Protein AF-A0A8S3TFC2-F1 (afdb_monomer)

Organism: Mytilus edulis (NCBI:txid6550)

Sequence (287 aa):
MSKSEERKPLLADASDEQESYTDKDKKKDKEKKKPDGPPPATLRQLFRYATCVDTICILFGSLFSLAHGAGWPVLSIVMGQMTDTFVAGPNGSLIPPDPNATHNPNVTVESFEDKMTTYALYYLIIGGVVLLSGYLQVLVVASKTTPSGAAMHPSSKELRLLRPEPSFQELNRCATNLKTILSRIPIQIDDRKQFLETIKEIAGSIKHLLDAFTKVIAEIPGSESGSKQILEDRKKEFVRYSKKFSNMLKAFFRDGSQRQNVFLSANFLIYQTNVILRTVKQETERE

pLDDT: mean 74.19, std 21.71, range [22.5, 96.38]

Nearest PDB structures (foldseek):
  3ajm-assembly1_B  TM=6.583E-01  e=1.214E-06  Homo sapiens
  3rqg-assembly2_C  TM=6.904E-01  e=5.448E-06  Homo sapiens
  3rqg-assembly3_C  TM=6.904E-01  e=5.448E-06  Homo sapiens
  3rqg-assembly4_C  TM=6.904E-01  e=5.448E-06  Homo sapiens
  3l8i-assembly3_C-2  TM=6.747E-01  e=1.760E-05  Homo sapiens

Secondary structure (DSSP, 8-state):
--------------------------------PPP-SPPPPPHHHHTTT--HHHHHHHHHHHHHHHHHHHHHHHHHHHHHHHHHHHHTSTT--SSPPPTTS---TT--HHHHHHHHHHHHHHHHHHHHHHHHHHHHHHHHHHHHHS-S-SS-----SS-------HHHHHHHHHHHHHHHHHHTHHHHTTSHHHHHHHHHHHHHHHHHHHHHHHHHHHHS-TT-HHHHHHHHHHHHHHHHHHHHHHHHHHHHHHHS--HHHHHHHHHHHHHHHHHHHHHHHHHHH--

Mean predicted aligned error: 19.91 Å

InterPro domains:
  IPR009652 Programmed cell death protein 10 [PTHR13250] (156-284)
  IPR036640 ABC transporter type 1, transmembrane domain superfamily [G3DSA:1.20.1560.10] (38-151)
  IPR036640 ABC transporter type 1, transmembrane domain superfamily [SSF90123] (46-142)

Radius of gyration: 34.12 Å; Cα contacts (8 Å, |Δi|>4): 137; chains: 1; bounding box: 93×55×80 Å

Foldseek 3Di:
DDDDDDDDDDDDDDDDDDDDDDDDDDDDDDDDDDDPDDPPDDPCSVCVPQDPVNVVLVVLLVVLVVLLVVLVVVLVVLVVVLVVLCCLAPPNPPDPDDPPPPNPVPRPPVVSVVSNVVSVVVCVVSVVSSVVSVVSSCVSCCVPVDPVPDDDDDPDDPPPPVDPDPLLVQLSVLLVQLLVLLVCCVVCVVPPVSNVVSVVSNVVSLVSNLVSLVVLLVPPDPPCPPLSVVLVVLSVVLVVLVVQLVVLVVVCVPPVPSSVVNNVSSVVNNVSSVVSSVSSVVSVVVD

Solvent-accessible surface area (backbone atoms only — not comparable to full-atom values): 17402 Å² total; per-residue (Å²): 137,85,89,83,92,82,89,84,88,87,90,81,86,89,82,90,78,87,81,90,91,83,88,86,87,82,90,76,86,85,85,77,80,78,76,92,65,82,77,83,78,50,76,70,67,71,52,70,79,60,47,76,67,49,53,52,49,52,52,52,30,50,53,29,47,52,53,33,60,48,40,58,62,53,51,49,51,54,50,49,57,52,50,53,51,49,49,72,34,89,83,25,80,86,60,82,83,56,94,82,55,85,75,69,91,75,63,43,71,66,65,49,52,54,50,55,51,50,52,52,50,50,50,53,52,53,49,51,49,30,50,51,29,43,51,51,22,50,50,53,44,46,72,70,68,46,79,91,71,87,74,79,89,72,90,72,82,92,76,65,71,92,58,91,52,67,51,62,49,49,30,50,51,29,46,50,52,35,41,57,55,52,67,43,45,86,80,31,62,84,43,66,68,59,30,55,51,51,51,52,53,44,56,53,29,52,49,52,29,52,54,30,47,52,50,47,59,68,69,53,70,87,88,49,70,64,54,53,50,53,51,53,50,50,51,54,52,44,54,52,43,53,52,51,32,53,50,32,49,53,48,24,76,72,68,71,74,38,58,68,54,38,54,52,34,41,50,51,46,44,50,44,49,52,49,50,54,51,50,54,51,52,57,68,68,75,109

Structure (mmCIF, N/CA/C/O backbone):
data_AF-A0A8S3TFC2-F1
#
_entry.id   AF-A0A8S3TFC2-F1
#
loop_
_atom_site.group_PDB
_atom_site.id
_atom_site.type_symbol
_atom_site.label_atom_id
_atom_site.label_alt_id
_atom_site.label_comp_id
_atom_site.label_asym_id
_atom_site.label_entity_id
_atom_site.label_seq_id
_atom_site.pdbx_PDB_ins_code
_atom_site.Cartn_x
_atom_site.Cartn_y
_atom_site.Cartn_z
_atom_site.occupancy
_atom_site.B_iso_or_equiv
_atom_site.auth_seq_id
_atom_site.auth_comp_id
_atom_site.auth_asym_id
_atom_site.auth_atom_id
_atom_site.pdbx_PDB_model_num
ATOM 1 N N . MET A 1 1 ? 67.922 21.637 4.156 1.00 33.75 1 MET A N 1
ATOM 2 C CA . MET A 1 1 ? 66.593 22.192 3.831 1.00 33.75 1 MET A CA 1
ATOM 3 C C . MET A 1 1 ? 66.384 22.045 2.326 1.00 33.75 1 MET A C 1
ATOM 5 O O . MET A 1 1 ? 67.255 22.465 1.588 1.00 33.75 1 MET A O 1
ATOM 9 N N . SER A 1 2 ? 65.270 21.420 1.929 1.00 36.66 2 SER A N 1
ATOM 10 C CA . SER A 1 2 ? 64.644 21.392 0.589 1.00 36.66 2 SER A CA 1
ATOM 11 C C . SER A 1 2 ? 65.259 20.601 -0.590 1.00 36.66 2 SER A C 1
ATOM 13 O O . SER A 1 2 ? 66.069 21.099 -1.359 1.00 36.66 2 SER A O 1
ATOM 15 N N . LYS A 1 3 ? 64.768 19.359 -0.720 1.00 37.84 3 LYS A N 1
ATOM 16 C CA . LYS A 1 3 ? 64.131 18.669 -1.871 1.00 37.84 3 LYS A CA 1
ATOM 17 C C . LYS A 1 3 ? 64.212 19.285 -3.292 1.00 37.84 3 LYS A C 1
ATOM 19 O O . LYS A 1 3 ? 63.809 20.423 -3.508 1.00 37.84 3 LYS A O 1
ATOM 24 N N . SER A 1 4 ? 64.561 18.444 -4.270 1.00 38.69 4 SER A N 1
ATOM 25 C CA . SER A 1 4 ? 64.157 18.492 -5.695 1.00 38.69 4 SER A CA 1
ATOM 26 C C . SER A 1 4 ? 64.193 17.040 -6.206 1.00 38.69 4 SER A C 1
ATOM 28 O O . SER A 1 4 ? 65.257 16.439 -6.231 1.00 38.69 4 SER A O 1
ATOM 30 N N . GLU A 1 5 ? 63.085 16.301 -6.135 1.00 46.47 5 GLU A N 1
ATOM 31 C CA . GLU A 1 5 ? 62.173 15.984 -7.254 1.00 46.47 5 GLU A CA 1
ATOM 32 C C . GLU A 1 5 ? 62.863 15.314 -8.458 1.00 46.47 5 GLU A C 1
ATOM 34 O O . GLU A 1 5 ? 63.276 15.968 -9.409 1.00 46.47 5 GLU A O 1
ATOM 39 N N . GLU A 1 6 ? 62.938 13.980 -8.418 1.00 37.88 6 GLU A N 1
ATOM 40 C CA . GLU A 1 6 ? 63.277 13.134 -9.563 1.00 37.88 6 GLU A CA 1
ATOM 41 C C . GLU A 1 6 ? 62.053 12.264 -9.904 1.00 37.88 6 GLU A C 1
ATOM 43 O O . GLU A 1 6 ? 61.514 11.561 -9.047 1.00 37.88 6 GLU A O 1
ATOM 48 N N . ARG A 1 7 ? 61.566 12.358 -11.149 1.00 45.25 7 ARG A N 1
ATOM 49 C CA . ARG A 1 7 ? 60.487 11.521 -11.705 1.00 45.25 7 ARG A CA 1
ATOM 50 C C . ARG A 1 7 ? 61.069 10.257 -12.335 1.00 45.25 7 ARG A C 1
ATOM 52 O O . ARG A 1 7 ? 62.006 10.382 -13.119 1.00 45.25 7 ARG A O 1
ATOM 59 N N . LYS A 1 8 ? 60.410 9.103 -12.144 1.00 40.47 8 LYS A N 1
ATOM 60 C CA . LYS A 1 8 ? 60.376 7.943 -13.072 1.00 40.47 8 LYS A CA 1
ATOM 61 C C . LYS A 1 8 ? 59.300 6.912 -12.632 1.00 40.47 8 LYS A C 1
ATOM 63 O O . LYS A 1 8 ? 58.756 7.088 -11.546 1.00 40.47 8 LYS A O 1
ATOM 68 N N . PRO A 1 9 ? 58.865 5.965 -13.491 1.00 34.94 9 PRO A N 1
ATOM 69 C CA . PRO A 1 9 ? 57.497 5.930 -14.023 1.00 34.94 9 PRO A CA 1
ATOM 70 C C . PRO A 1 9 ? 56.662 4.685 -13.640 1.00 34.94 9 PRO A C 1
ATOM 72 O O . PRO A 1 9 ? 57.124 3.785 -12.949 1.00 34.94 9 PRO A O 1
ATOM 75 N N . LEU A 1 10 ? 55.408 4.700 -14.113 1.00 48.66 10 LEU A N 1
ATOM 76 C CA . LEU A 1 10 ? 54.342 3.695 -14.004 1.00 48.66 10 LEU A CA 1
ATOM 77 C C . LEU A 1 10 ? 54.638 2.362 -14.728 1.00 48.66 10 LEU A C 1
ATOM 79 O O . LEU A 1 10 ? 55.134 2.384 -15.850 1.00 48.66 10 LEU A O 1
ATOM 83 N N . LEU A 1 11 ? 54.133 1.274 -14.121 1.00 46.53 11 LEU A N 1
ATOM 84 C CA . LEU A 1 11 ? 53.845 -0.075 -14.658 1.00 46.53 11 LEU A CA 1
ATOM 85 C C . LEU A 1 11 ? 55.019 -1.057 -14.871 1.00 46.53 11 LEU A C 1
ATOM 87 O O . LEU A 1 11 ? 55.742 -0.989 -15.858 1.00 46.53 11 LEU A O 1
ATOM 91 N N . ALA A 1 12 ? 55.087 -2.050 -13.978 1.00 32.44 12 ALA A N 1
ATOM 92 C CA . ALA A 1 12 ? 55.504 -3.440 -14.215 1.00 32.44 12 ALA A CA 1
ATOM 93 C C . ALA A 1 12 ? 54.805 -4.271 -13.114 1.00 32.44 12 ALA A C 1
ATOM 95 O O . ALA A 1 12 ? 55.028 -4.016 -11.935 1.00 32.44 12 ALA A O 1
ATOM 96 N N . ASP A 1 13 ? 53.665 -4.886 -13.408 1.00 29.52 13 ASP A N 1
ATOM 97 C CA . ASP A 1 13 ? 53.485 -6.251 -13.929 1.00 29.52 13 ASP A CA 1
ATOM 98 C C . ASP A 1 13 ? 53.525 -7.325 -12.827 1.00 29.52 13 ASP A C 1
ATOM 100 O O . ASP A 1 13 ? 54.231 -7.218 -11.826 1.00 29.52 13 ASP A O 1
ATOM 104 N N . ALA A 1 14 ? 52.626 -8.281 -13.005 1.00 37.62 14 ALA A N 1
ATOM 105 C CA . ALA A 1 14 ? 52.126 -9.269 -12.074 1.00 37.62 14 ALA A CA 1
ATOM 106 C C . ALA A 1 14 ? 53.004 -10.525 -11.978 1.00 37.62 14 ALA A C 1
ATOM 108 O O . ALA A 1 14 ? 53.733 -10.849 -12.907 1.00 37.62 14 ALA A O 1
ATOM 109 N N . SER A 1 15 ? 52.843 -11.255 -10.871 1.00 30.22 15 SER A N 1
ATOM 110 C CA . SER A 1 15 ? 52.961 -12.723 -10.743 1.00 30.22 15 SER A CA 1
ATOM 111 C C . SER A 1 15 ? 52.786 -13.040 -9.251 1.00 30.22 15 SER A C 1
ATOM 113 O O . SER A 1 15 ? 53.551 -12.538 -8.431 1.00 30.22 15 SER A O 1
ATOM 115 N N . ASP A 1 16 ? 51.638 -13.565 -8.833 1.00 27.52 16 ASP A N 1
ATOM 116 C CA . ASP A 1 16 ? 51.321 -15.001 -8.705 1.00 27.52 16 ASP A CA 1
ATOM 117 C C . ASP A 1 16 ? 51.563 -15.489 -7.273 1.00 27.52 16 ASP A C 1
ATOM 119 O O . ASP A 1 16 ? 52.657 -15.342 -6.748 1.00 27.52 16 ASP A O 1
ATOM 123 N N . GLU A 1 17 ? 50.511 -16.040 -6.655 1.00 30.02 17 GLU A N 1
ATOM 124 C CA . GLU A 1 17 ? 50.527 -17.337 -5.954 1.00 30.02 17 GLU A CA 1
ATOM 125 C C . GLU A 1 17 ? 49.128 -17.648 -5.365 1.00 30.02 17 GLU A C 1
ATOM 127 O O . GLU A 1 17 ? 48.644 -17.006 -4.430 1.00 30.02 17 GLU A O 1
ATOM 132 N N . GLN A 1 18 ? 48.468 -18.661 -5.949 1.00 25.17 18 GLN A N 1
ATOM 133 C CA . GLN A 1 18 ? 47.545 -19.586 -5.263 1.00 25.17 18 GLN A CA 1
ATOM 134 C C . GLN A 1 18 ? 48.298 -20.224 -4.066 1.00 25.17 18 GLN A C 1
ATOM 136 O O . GLN A 1 18 ? 49.506 -20.378 -4.137 1.00 25.17 18 GLN A O 1
ATOM 141 N N . GLU A 1 19 ? 47.724 -20.661 -2.939 1.00 26.31 19 GLU A N 1
ATOM 142 C CA . GLU A 1 19 ? 46.683 -21.683 -2.798 1.00 26.31 19 GLU A CA 1
ATOM 143 C C . GLU A 1 19 ? 46.425 -21.987 -1.292 1.00 26.31 19 GLU A C 1
ATOM 145 O O . GLU A 1 19 ? 47.309 -21.833 -0.456 1.00 26.31 19 GLU A O 1
ATOM 150 N N . SER A 1 20 ? 45.255 -22.574 -0.999 1.00 22.50 20 SER A N 1
ATOM 151 C CA . SER A 1 20 ? 45.057 -23.705 -0.063 1.00 22.50 20 SER A CA 1
ATOM 152 C C . SER A 1 20 ? 44.921 -23.532 1.475 1.00 22.50 20 SER A C 1
ATOM 154 O O . SER A 1 20 ? 45.637 -22.827 2.174 1.00 22.50 20 SER A O 1
ATOM 156 N N . TYR A 1 21 ? 43.955 -24.315 1.974 1.00 24.28 21 TYR A N 1
ATOM 157 C CA . TYR A 1 21 ? 43.436 -24.568 3.324 1.00 24.28 21 TYR A CA 1
ATOM 158 C C . TYR A 1 21 ? 44.415 -25.228 4.326 1.00 24.28 21 TYR A C 1
ATOM 160 O O . TYR A 1 21 ? 45.160 -26.129 3.955 1.00 24.28 21 TYR A O 1
ATOM 168 N N . THR A 1 22 ? 44.269 -24.916 5.629 1.00 24.91 22 THR A N 1
ATOM 169 C CA . THR A 1 22 ? 43.917 -25.807 6.787 1.00 24.91 22 THR A CA 1
ATOM 170 C C . THR A 1 22 ? 44.397 -25.178 8.114 1.00 24.91 22 THR A C 1
ATOM 172 O O . THR A 1 22 ? 45.524 -24.725 8.226 1.00 24.91 22 THR A O 1
ATOM 175 N N . ASP A 1 23 ? 43.493 -24.837 9.036 1.00 26.05 23 ASP A N 1
ATOM 176 C CA . ASP A 1 23 ? 43.015 -25.597 10.214 1.00 26.05 23 ASP A CA 1
ATOM 177 C C . ASP A 1 23 ? 43.800 -25.336 11.529 1.00 26.05 23 ASP A C 1
ATOM 179 O O . ASP A 1 23 ? 45.019 -25.437 11.598 1.00 26.05 23 ASP A O 1
ATOM 183 N N . LYS A 1 24 ? 43.000 -25.091 12.577 1.00 24.05 24 LYS A N 1
ATOM 184 C CA . LYS A 1 24 ? 43.219 -25.178 14.035 1.00 24.05 24 LYS A CA 1
ATOM 185 C C . LYS A 1 24 ? 43.851 -24.056 14.878 1.00 24.05 24 LYS A C 1
ATOM 187 O O . LYS A 1 24 ? 45.048 -23.814 14.926 1.00 24.05 24 LYS A O 1
ATOM 192 N N . ASP A 1 25 ? 42.947 -23.571 15.739 1.00 27.91 25 ASP A N 1
ATOM 193 C CA . ASP A 1 25 ? 43.081 -23.394 17.188 1.00 27.91 25 ASP A CA 1
ATOM 194 C C . ASP A 1 25 ? 43.866 -22.197 17.739 1.00 27.91 25 ASP A C 1
ATOM 196 O O . ASP A 1 25 ? 45.055 -22.260 18.041 1.00 27.91 25 ASP A O 1
ATOM 200 N N . LYS A 1 26 ? 43.098 -21.171 18.139 1.00 27.34 26 LYS A N 1
ATOM 201 C CA . LYS A 1 26 ? 43.166 -20.665 19.520 1.00 27.34 26 LYS A CA 1
ATOM 202 C C . LYS A 1 26 ? 41.845 -20.040 19.972 1.00 27.34 26 LYS A C 1
ATOM 204 O O . LYS A 1 26 ? 41.494 -18.908 19.662 1.00 27.34 26 LYS A O 1
ATOM 209 N N . LYS A 1 27 ? 41.133 -20.830 20.769 1.00 30.38 2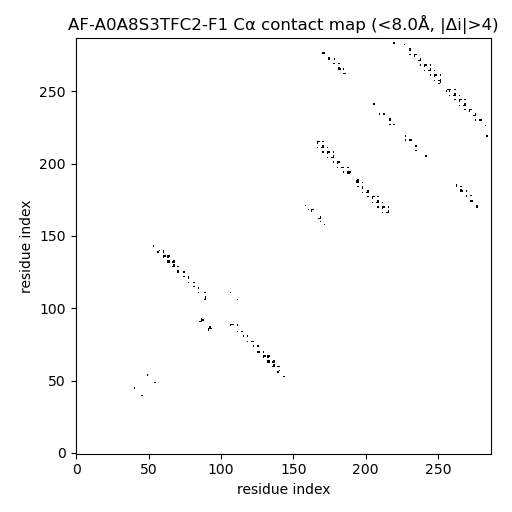7 LYS A N 1
ATOM 210 C CA . LYS A 1 27 ? 40.024 -20.458 21.648 1.00 30.38 27 LYS A CA 1
ATOM 211 C C . LYS A 1 27 ? 40.504 -19.432 22.690 1.00 30.38 27 LYS A C 1
ATOM 213 O O . LYS A 1 27 ? 41.401 -19.745 23.471 1.00 30.38 27 LYS A O 1
ATOM 218 N N . LYS A 1 28 ? 39.884 -18.248 22.744 1.00 27.94 28 LYS A N 1
ATOM 219 C CA . LYS A 1 28 ? 39.770 -17.439 23.971 1.00 27.94 28 LYS A CA 1
ATOM 220 C C . LYS A 1 28 ? 38.497 -16.585 23.947 1.00 27.94 28 LYS A C 1
ATOM 222 O O . LYS A 1 28 ? 38.075 -16.097 22.904 1.00 27.94 28 LYS A O 1
ATOM 227 N N . ASP A 1 29 ? 37.877 -16.549 25.115 1.00 32.09 29 ASP A N 1
ATOM 228 C CA . ASP A 1 29 ? 36.501 -16.198 25.482 1.00 32.09 29 ASP A CA 1
ATOM 229 C C . ASP A 1 29 ? 35.968 -14.867 24.925 1.00 32.09 29 ASP A C 1
ATOM 231 O O . ASP A 1 29 ? 36.664 -13.862 24.893 1.00 32.09 29 ASP A O 1
ATOM 235 N N . LYS A 1 30 ? 34.779 -14.847 24.305 1.00 31.08 30 LYS A N 1
ATOM 236 C CA . LYS A 1 30 ? 33.443 -14.673 24.923 1.00 31.08 30 LYS A CA 1
ATOM 237 C C . LYS A 1 30 ? 33.304 -13.408 25.784 1.00 31.08 30 LYS A C 1
ATOM 239 O O . LYS A 1 30 ? 33.412 -13.463 26.999 1.00 31.08 30 LYS A O 1
ATOM 244 N N . GLU A 1 31 ? 32.761 -12.368 25.158 1.00 33.66 31 GLU A N 1
ATOM 245 C CA . GLU A 1 31 ? 31.641 -11.629 25.747 1.00 33.66 31 GLU A CA 1
ATOM 246 C C . GLU A 1 31 ? 30.607 -11.319 24.651 1.00 33.66 31 GLU A C 1
ATOM 248 O O . GLU A 1 31 ? 30.626 -10.285 23.989 1.00 33.66 31 GLU A O 1
ATOM 253 N N . LYS A 1 32 ? 29.713 -12.282 24.386 1.00 34.81 32 LYS A N 1
ATOM 254 C CA . LYS A 1 32 ? 28.534 -12.052 23.540 1.00 34.81 32 LYS A CA 1
ATOM 255 C C . LYS A 1 32 ? 27.445 -11.436 24.414 1.00 34.81 32 LYS A C 1
ATOM 257 O O . LYS A 1 32 ? 26.793 -12.156 25.170 1.00 34.81 32 LYS A O 1
ATOM 262 N N . LYS A 1 33 ? 27.221 -10.126 24.275 1.00 38.06 33 LYS A N 1
ATOM 263 C CA . LYS A 1 33 ? 25.959 -9.489 24.677 1.00 38.06 33 LYS A CA 1
ATOM 264 C C . LYS A 1 33 ? 24.801 -10.275 24.053 1.00 38.06 33 LYS A C 1
ATOM 266 O O . LYS A 1 33 ? 24.755 -10.438 22.834 1.00 38.06 33 LYS A O 1
ATOM 271 N N . LYS A 1 34 ? 23.896 -10.797 24.886 1.00 37.97 34 LYS A N 1
ATOM 272 C CA . LYS A 1 34 ? 22.637 -11.397 24.429 1.00 37.97 34 LYS A CA 1
ATOM 273 C C . LYS A 1 34 ? 21.784 -10.287 23.797 1.00 37.97 34 LYS A C 1
ATOM 275 O O . LYS A 1 34 ? 21.570 -9.281 24.468 1.00 37.97 34 LYS A O 1
ATOM 280 N N . PRO A 1 35 ? 21.308 -10.421 22.550 1.00 43.53 35 PRO A N 1
ATOM 281 C CA . PRO A 1 35 ? 20.219 -9.582 22.080 1.00 43.53 35 PRO A CA 1
ATOM 282 C C . PRO A 1 35 ? 18.934 -10.050 22.777 1.00 43.53 35 PRO A C 1
ATOM 284 O O . PRO A 1 35 ? 18.543 -11.208 22.638 1.00 43.53 35 PRO A O 1
ATOM 287 N N . ASP A 1 36 ? 18.310 -9.168 23.556 1.00 47.44 36 ASP A N 1
ATOM 288 C CA . ASP A 1 36 ? 16.963 -9.374 24.089 1.00 47.44 36 ASP A CA 1
ATOM 289 C C . ASP A 1 36 ? 15.966 -9.393 22.924 1.00 47.44 36 ASP A C 1
ATOM 291 O O . ASP A 1 36 ? 15.589 -8.363 22.367 1.00 47.44 36 ASP A O 1
ATOM 295 N N . GLY A 1 37 ? 15.571 -10.596 22.524 1.00 56.91 37 GLY A N 1
ATOM 296 C CA . GLY A 1 37 ? 14.534 -10.842 21.534 1.00 56.91 37 GLY A CA 1
ATOM 297 C C . GLY A 1 37 ? 14.159 -12.325 21.511 1.00 56.91 37 GLY A C 1
ATOM 298 O O . GLY A 1 37 ? 14.990 -13.170 21.857 1.00 56.91 37 GLY A O 1
ATOM 299 N N . PRO A 1 38 ? 12.914 -12.677 21.140 1.00 61.12 38 PRO A N 1
ATOM 300 C CA . PRO A 1 38 ? 12.536 -14.073 20.946 1.00 61.12 38 PRO A CA 1
ATOM 301 C C . PRO A 1 38 ? 13.467 -14.743 19.915 1.00 61.12 38 PRO A C 1
ATOM 303 O O . PRO A 1 38 ? 13.934 -14.073 18.989 1.00 61.12 38 PRO A O 1
ATOM 306 N N . PRO A 1 39 ? 13.770 -16.048 20.066 1.00 69.31 39 PRO A N 1
ATOM 307 C CA . PRO A 1 39 ? 14.715 -16.743 19.199 1.00 69.31 39 PRO A CA 1
ATOM 308 C C . PRO A 1 39 ? 14.277 -16.655 17.729 1.00 69.31 39 PRO A C 1
ATOM 310 O O . PRO A 1 39 ? 13.076 -16.723 17.450 1.00 69.31 39 PRO A O 1
ATOM 313 N N . PRO A 1 40 ? 15.223 -16.514 16.780 1.00 64.19 40 PRO A N 1
ATOM 314 C CA . PRO A 1 40 ? 14.896 -16.427 15.364 1.00 64.19 40 PRO A CA 1
ATOM 315 C C . PRO A 1 40 ? 14.115 -17.673 14.940 1.00 64.19 40 PRO A C 1
ATOM 317 O O . PRO A 1 40 ? 14.533 -18.806 15.190 1.00 64.19 40 PRO A O 1
ATOM 320 N N . ALA A 1 41 ? 12.954 -17.455 14.325 1.00 62.53 41 ALA A N 1
ATOM 321 C CA . ALA A 1 41 ? 12.089 -18.536 13.880 1.00 62.53 41 ALA A CA 1
ATOM 322 C C . ALA A 1 41 ? 12.812 -19.409 12.844 1.00 62.53 41 ALA A C 1
ATOM 324 O O . ALA A 1 41 ? 13.490 -18.916 11.941 1.00 62.53 41 ALA A O 1
ATOM 325 N N . THR A 1 42 ? 12.650 -20.726 12.957 1.00 77.06 42 THR A N 1
ATOM 326 C CA . THR A 1 42 ? 13.226 -21.675 11.992 1.00 77.06 42 THR A CA 1
ATOM 327 C C . THR A 1 42 ? 12.431 -21.631 10.679 1.00 77.06 42 THR A C 1
ATOM 329 O O . THR A 1 42 ? 11.211 -21.493 10.720 1.00 77.06 42 THR A O 1
ATOM 332 N N . LEU A 1 43 ? 13.065 -21.815 9.510 1.00 62.22 43 LEU A N 1
ATOM 333 C CA . LEU A 1 43 ? 12.403 -21.752 8.186 1.00 62.22 43 LEU A CA 1
ATOM 334 C C . LEU A 1 43 ? 11.122 -22.606 8.090 1.00 62.22 43 LEU A C 1
ATOM 336 O O . LEU A 1 43 ? 10.136 -22.196 7.487 1.00 62.22 43 LEU A O 1
ATOM 340 N N . ARG A 1 44 ? 11.090 -23.770 8.752 1.00 64.94 44 ARG A N 1
ATOM 341 C CA . ARG A 1 44 ? 9.889 -24.625 8.831 1.00 64.94 44 ARG A CA 1
ATOM 342 C C . ARG A 1 44 ? 8.760 -24.029 9.675 1.00 64.94 44 ARG A C 1
ATOM 344 O O . ARG A 1 44 ? 7.594 -24.250 9.373 1.00 64.94 44 ARG A O 1
ATOM 351 N N . GLN A 1 45 ? 9.089 -23.276 10.722 1.00 62.03 45 GLN A N 1
ATOM 352 C CA . GLN A 1 45 ? 8.102 -22.569 11.541 1.00 62.03 45 GLN A CA 1
ATOM 353 C C . GLN A 1 45 ? 7.507 -21.372 10.786 1.00 62.03 45 GLN A C 1
ATOM 355 O O . GLN A 1 45 ? 6.351 -21.035 11.025 1.00 62.03 45 GLN A O 1
ATOM 360 N N . LEU A 1 46 ? 8.254 -20.791 9.836 1.00 67.06 46 LEU A N 1
ATOM 361 C CA . LEU A 1 46 ? 7.783 -19.709 8.967 1.00 67.06 46 LEU A CA 1
ATOM 362 C C . LEU A 1 46 ? 6.715 -20.185 7.963 1.00 67.06 46 LEU A C 1
ATOM 364 O O . LEU A 1 46 ? 5.740 -19.479 7.729 1.00 67.06 46 LEU A O 1
ATOM 368 N N . PHE A 1 47 ? 6.842 -21.411 7.438 1.00 66.88 47 PHE A N 1
ATOM 369 C CA . PHE A 1 47 ? 5.868 -22.017 6.512 1.00 66.88 47 PHE A CA 1
ATOM 370 C C . PHE A 1 47 ? 4.730 -22.792 7.190 1.00 66.88 47 PHE A C 1
ATOM 372 O O . PHE A 1 47 ? 3.885 -23.363 6.506 1.00 66.88 47 PHE A O 1
ATOM 379 N N . ARG A 1 48 ? 4.656 -22.794 8.526 1.00 64.38 48 ARG A N 1
ATOM 380 C CA . ARG A 1 48 ? 3.665 -23.577 9.288 1.00 64.38 48 ARG A CA 1
ATOM 381 C C . ARG A 1 48 ? 2.205 -23.203 8.986 1.00 64.38 48 ARG A C 1
ATOM 383 O O . ARG A 1 48 ? 1.314 -23.995 9.264 1.00 64.38 48 ARG A O 1
ATOM 390 N N . TYR A 1 49 ? 1.972 -22.016 8.425 1.00 60.84 49 TYR A N 1
ATOM 391 C CA . TYR A 1 49 ? 0.648 -21.507 8.052 1.00 60.84 49 TYR A CA 1
ATOM 392 C C . TYR A 1 49 ? 0.442 -21.376 6.535 1.00 60.84 49 TYR A C 1
ATOM 394 O O . TYR A 1 49 ? -0.572 -20.826 6.112 1.00 60.84 49 TYR A O 1
ATOM 402 N N . ALA A 1 50 ? 1.383 -21.850 5.709 1.00 64.44 50 ALA A N 1
ATOM 403 C CA . ALA A 1 50 ? 1.240 -21.785 4.259 1.00 64.44 50 ALA A CA 1
ATOM 404 C C . ALA A 1 50 ? 0.112 -22.721 3.803 1.00 64.44 50 ALA A C 1
ATOM 406 O O . ALA A 1 50 ? 0.146 -23.926 4.057 1.00 64.44 50 ALA A O 1
ATOM 407 N N . THR A 1 51 ? -0.898 -22.162 3.138 1.00 68.69 51 THR A N 1
ATOM 408 C CA . THR A 1 51 ? -1.977 -22.958 2.545 1.00 68.69 51 THR A CA 1
ATOM 409 C C . THR A 1 51 ? -1.480 -23.675 1.284 1.00 68.69 51 THR A C 1
ATOM 411 O O . THR A 1 51 ? -0.462 -23.299 0.706 1.00 68.69 51 THR A O 1
ATOM 414 N N . CYS A 1 52 ? -2.197 -24.700 0.809 1.00 72.31 52 CYS A N 1
ATOM 415 C CA . CYS A 1 52 ? -1.781 -25.481 -0.367 1.00 72.31 52 CYS A CA 1
ATOM 416 C C . CYS A 1 52 ? -1.550 -24.597 -1.614 1.00 72.31 52 CYS A C 1
ATOM 418 O O . CYS A 1 52 ? -0.588 -24.785 -2.358 1.00 72.31 52 CYS A O 1
ATOM 420 N N . VAL A 1 53 ? -2.372 -23.556 -1.783 1.00 72.31 53 VAL A N 1
ATOM 421 C CA . VAL A 1 53 ? -2.225 -22.559 -2.855 1.00 72.31 53 VAL A CA 1
ATOM 422 C C . VAL A 1 53 ? -0.976 -21.694 -2.657 1.00 72.31 53 VAL A C 1
ATOM 424 O O . VAL A 1 53 ? -0.327 -21.324 -3.632 1.00 72.31 53 VAL A O 1
ATOM 427 N N . ASP A 1 54 ? -0.592 -21.383 -1.418 1.00 74.62 54 ASP A N 1
ATOM 428 C CA . ASP A 1 54 ? 0.632 -20.627 -1.133 1.00 74.62 54 ASP A CA 1
ATOM 429 C C . ASP A 1 54 ? 1.878 -21.445 -1.446 1.00 74.62 54 ASP A C 1
ATOM 431 O O . ASP A 1 54 ? 2.779 -20.937 -2.111 1.00 74.62 54 ASP A O 1
ATOM 435 N N . THR A 1 55 ? 1.901 -22.723 -1.058 1.00 76.31 55 THR A N 1
ATOM 436 C CA . THR A 1 55 ? 2.998 -23.639 -1.394 1.00 76.31 55 THR A CA 1
ATOM 437 C C . THR A 1 55 ? 3.172 -23.765 -2.907 1.00 76.31 55 THR A C 1
ATOM 439 O O . THR A 1 55 ? 4.290 -23.632 -3.400 1.00 76.31 55 THR A O 1
ATOM 442 N N . ILE A 1 56 ? 2.080 -23.936 -3.660 1.00 81.38 56 ILE A N 1
ATOM 443 C CA . ILE A 1 56 ? 2.124 -24.007 -5.128 1.00 81.38 56 ILE A CA 1
ATOM 444 C C . ILE A 1 56 ? 2.637 -22.686 -5.725 1.00 81.38 56 ILE A C 1
ATOM 446 O O . ILE A 1 56 ? 3.545 -22.701 -6.554 1.00 81.38 56 ILE A O 1
ATOM 450 N N . CYS A 1 57 ? 2.130 -21.534 -5.275 1.00 77.12 57 CYS A N 1
ATOM 451 C CA . CYS A 1 57 ? 2.591 -20.230 -5.763 1.00 77.12 57 CYS A CA 1
ATOM 452 C C . CYS A 1 57 ? 4.079 -19.975 -5.480 1.00 77.12 57 CYS A C 1
ATOM 454 O O . CYS A 1 57 ? 4.767 -19.420 -6.333 1.00 77.12 57 CYS A O 1
ATOM 456 N N . ILE A 1 58 ? 4.585 -20.375 -4.310 1.00 82.81 58 ILE A N 1
ATOM 457 C CA . ILE A 1 58 ? 6.002 -20.219 -3.952 1.00 82.81 58 ILE A CA 1
ATOM 458 C C . ILE A 1 58 ? 6.882 -21.113 -4.827 1.00 82.81 58 ILE A C 1
ATOM 460 O O . ILE A 1 58 ? 7.937 -20.665 -5.277 1.00 82.81 58 ILE A O 1
ATOM 464 N N . LEU A 1 59 ? 6.446 -22.343 -5.116 1.00 84.69 59 LEU A N 1
ATOM 465 C CA . LEU A 1 59 ? 7.159 -23.245 -6.024 1.00 84.69 59 LEU A CA 1
ATOM 466 C C . LEU A 1 59 ? 7.235 -22.663 -7.438 1.00 84.69 59 LEU A C 1
ATOM 468 O O . LEU A 1 59 ? 8.323 -22.580 -8.006 1.00 84.69 59 LEU A O 1
ATOM 472 N N . PHE A 1 60 ? 6.110 -22.178 -7.970 1.00 84.62 60 PHE A N 1
ATOM 473 C CA . PHE A 1 60 ? 6.089 -21.525 -9.278 1.00 84.62 60 PHE A CA 1
ATOM 474 C C . PHE A 1 60 ? 6.941 -20.249 -9.301 1.00 84.62 60 PHE A C 1
ATOM 476 O O . PHE A 1 60 ? 7.764 -20.088 -10.196 1.00 84.62 60 PHE A O 1
ATOM 483 N N . GLY A 1 61 ? 6.824 -19.369 -8.301 1.00 83.81 61 GLY A N 1
ATOM 484 C CA . GLY A 1 61 ? 7.640 -18.151 -8.210 1.00 83.81 61 GLY A CA 1
ATOM 485 C C . GLY A 1 61 ? 9.143 -18.435 -8.106 1.00 83.81 61 GLY A C 1
ATOM 486 O O . GLY A 1 61 ? 9.949 -17.733 -8.716 1.00 83.81 61 GLY A O 1
ATOM 487 N N . SER A 1 62 ? 9.524 -19.502 -7.400 1.00 87.38 62 SER A N 1
ATOM 488 C CA . SER A 1 62 ? 10.922 -19.943 -7.300 1.00 87.38 62 SER A CA 1
ATOM 489 C C . SER A 1 62 ? 11.450 -20.469 -8.636 1.00 87.38 62 SER A C 1
ATOM 491 O O . SER A 1 62 ? 12.590 -20.183 -8.997 1.00 87.38 62 SER A O 1
ATOM 493 N N . LEU A 1 63 ? 10.616 -21.171 -9.408 1.00 87.44 63 LEU A N 1
ATOM 494 C CA . LEU A 1 63 ? 10.974 -21.650 -10.743 1.00 87.44 63 LEU A CA 1
ATOM 495 C C . LEU A 1 63 ? 11.246 -20.486 -11.711 1.00 87.44 63 LEU A C 1
ATOM 497 O O . LEU A 1 63 ? 12.274 -20.476 -12.388 1.00 87.44 63 LEU A O 1
ATOM 501 N N . PHE A 1 64 ? 10.381 -19.466 -11.721 1.00 86.81 64 PHE A N 1
ATOM 502 C CA . PHE A 1 64 ? 10.595 -18.256 -12.528 1.00 86.81 64 PHE A CA 1
ATOM 503 C C . PHE A 1 64 ? 11.822 -17.449 -12.067 1.00 86.81 64 PHE A C 1
ATOM 505 O O . PHE A 1 64 ? 12.504 -16.853 -12.901 1.00 86.81 64 PHE A O 1
ATOM 512 N N . SER A 1 65 ? 12.165 -17.491 -10.772 1.00 88.25 65 SER A N 1
ATOM 513 C CA . SER A 1 65 ? 13.398 -16.885 -10.248 1.00 88.25 65 SER A CA 1
ATOM 514 C C . SER A 1 65 ? 14.663 -17.547 -10.760 1.00 88.25 65 SER A C 1
ATOM 516 O O . SER A 1 65 ? 15.640 -16.851 -11.038 1.00 88.25 65 SER A O 1
ATOM 518 N N . LEU A 1 66 ? 14.658 -18.874 -10.880 1.00 89.94 66 LEU A N 1
ATOM 519 C CA . LEU A 1 66 ? 15.785 -19.606 -11.449 1.00 89.94 66 LEU A CA 1
ATOM 520 C C . LEU A 1 66 ? 15.947 -19.270 -12.933 1.00 89.94 66 LEU A C 1
ATOM 522 O O . LEU A 1 66 ? 17.060 -18.988 -13.367 1.00 89.94 66 LEU A O 1
ATOM 526 N N . ALA A 1 67 ? 14.845 -19.215 -13.687 1.00 87.12 67 ALA A N 1
ATOM 527 C CA . ALA A 1 67 ? 14.871 -18.844 -15.101 1.00 87.12 67 ALA A CA 1
ATOM 528 C C . ALA A 1 67 ? 15.355 -17.399 -15.323 1.00 87.12 67 ALA A C 1
ATOM 530 O O . ALA A 1 67 ? 16.197 -17.155 -16.185 1.00 87.12 67 ALA A O 1
ATOM 531 N N . HIS A 1 68 ? 14.880 -16.445 -14.515 1.00 92.31 68 HIS A N 1
ATOM 532 C CA . HIS A 1 68 ? 15.323 -15.051 -14.587 1.00 92.31 68 HIS A CA 1
ATOM 533 C C . HIS A 1 68 ? 16.811 -14.908 -14.226 1.00 92.31 68 HIS A C 1
ATOM 535 O O . HIS A 1 68 ? 17.558 -14.238 -14.938 1.00 92.31 68 HIS A O 1
ATOM 541 N N . GLY A 1 69 ? 17.265 -15.590 -13.168 1.00 91.00 69 GLY A N 1
ATOM 542 C CA . GLY A 1 69 ? 18.676 -15.608 -12.774 1.00 91.00 69 GLY A CA 1
ATOM 543 C C . GLY A 1 69 ? 19.589 -16.235 -13.832 1.00 91.00 69 GLY A C 1
ATOM 544 O O . GLY A 1 69 ? 20.655 -15.693 -14.117 1.00 91.00 69 GLY A O 1
ATOM 545 N N . ALA A 1 70 ? 19.153 -17.331 -14.463 1.00 92.56 70 ALA A N 1
ATOM 546 C CA . ALA A 1 70 ? 19.884 -18.006 -15.537 1.00 92.56 70 ALA A CA 1
ATOM 547 C C . ALA A 1 70 ? 19.971 -17.180 -16.834 1.00 92.56 70 ALA A C 1
ATOM 549 O O . ALA A 1 70 ? 20.866 -17.419 -17.645 1.00 92.56 70 ALA A O 1
ATOM 550 N N . GLY A 1 71 ? 19.101 -16.180 -17.010 1.00 91.44 71 GLY A N 1
ATOM 551 C CA . GLY A 1 71 ? 19.159 -15.253 -18.139 1.00 91.44 71 GLY A CA 1
ATOM 552 C C . GLY A 1 71 ? 20.518 -14.566 -18.281 1.00 91.44 71 GLY A C 1
ATOM 553 O O . GLY A 1 71 ? 21.022 -14.446 -19.391 1.00 91.44 71 GLY A O 1
ATOM 554 N N . TRP A 1 72 ? 21.162 -14.190 -17.171 1.00 90.12 72 TRP A N 1
ATOM 555 C CA . TRP A 1 72 ? 22.463 -13.511 -17.192 1.00 90.12 72 TRP A CA 1
ATOM 556 C C . TRP A 1 72 ? 23.607 -14.390 -17.735 1.00 90.12 72 TRP A C 1
ATOM 558 O O . TRP A 1 72 ? 24.284 -13.952 -18.668 1.00 90.12 72 TRP A O 1
ATOM 568 N N . PRO A 1 73 ? 23.819 -15.632 -17.245 1.00 94.81 73 PRO A N 1
ATOM 569 C CA . PRO A 1 73 ? 24.754 -16.571 -17.867 1.00 94.81 73 PRO A CA 1
ATOM 570 C C . PRO A 1 73 ? 24.469 -16.846 -19.346 1.00 94.81 73 PRO A C 1
ATOM 572 O O . PRO A 1 73 ? 25.398 -16.884 -20.148 1.00 94.81 73 PRO A O 1
ATOM 575 N N . VAL A 1 74 ? 23.199 -17.010 -19.726 1.00 94.19 74 VAL A N 1
ATOM 576 C CA . VAL A 1 74 ? 22.828 -17.292 -21.122 1.00 94.19 74 VAL A CA 1
ATOM 577 C C . VAL A 1 74 ? 23.151 -16.099 -22.027 1.00 94.19 74 VAL A C 1
ATOM 579 O O . VAL A 1 74 ? 23.732 -16.290 -23.093 1.00 94.19 74 VAL A O 1
ATOM 582 N N . LEU A 1 75 ? 22.862 -14.870 -21.587 1.00 92.00 75 LEU A N 1
ATOM 583 C CA . LEU A 1 75 ? 23.265 -13.649 -22.293 1.00 92.00 75 LEU A CA 1
ATOM 584 C C . LEU A 1 75 ? 24.792 -13.556 -22.436 1.00 92.00 75 LEU A C 1
ATOM 586 O O . LEU A 1 75 ? 25.277 -13.185 -23.500 1.00 92.00 75 LEU A O 1
ATOM 590 N N . SER A 1 76 ? 25.547 -13.950 -21.404 1.00 93.31 76 SER A N 1
ATOM 591 C CA . SER A 1 76 ? 27.016 -13.997 -21.447 1.00 93.31 76 SER A CA 1
ATOM 592 C C . SER A 1 76 ? 27.543 -14.979 -22.505 1.00 93.31 76 SER A C 1
ATOM 594 O O . SER A 1 76 ? 28.465 -14.650 -23.248 1.00 93.31 76 SER A O 1
ATOM 596 N N . ILE A 1 77 ? 26.922 -16.156 -22.648 1.00 94.56 77 ILE A N 1
ATOM 597 C CA . ILE A 1 77 ? 27.302 -17.141 -23.677 1.00 94.56 77 ILE A CA 1
ATOM 598 C C . ILE A 1 77 ? 27.063 -16.587 -25.088 1.00 94.56 77 ILE A C 1
ATOM 600 O O . ILE A 1 77 ? 27.942 -16.688 -25.943 1.00 94.56 77 ILE A O 1
ATOM 604 N N . VAL A 1 78 ? 25.901 -15.971 -25.331 1.00 93.81 78 VAL A N 1
ATOM 605 C CA . VAL A 1 78 ? 25.582 -15.360 -26.635 1.00 93.81 78 VAL A CA 1
ATOM 606 C C . VAL A 1 78 ? 26.542 -14.206 -26.941 1.00 93.81 78 VAL A C 1
ATOM 608 O O . VAL A 1 78 ? 26.981 -14.052 -28.080 1.00 93.81 78 VAL A O 1
ATOM 611 N N . MET A 1 79 ? 26.926 -13.430 -25.923 1.00 92.19 79 MET A N 1
ATOM 612 C CA . MET A 1 79 ? 27.926 -12.367 -26.045 1.00 92.19 79 MET A CA 1
ATOM 613 C C . MET A 1 79 ? 29.299 -12.904 -26.445 1.00 92.19 79 MET A C 1
ATOM 615 O O . MET A 1 79 ? 29.922 -12.353 -27.355 1.00 92.19 79 MET A O 1
ATOM 619 N N . GLY A 1 80 ? 29.739 -14.004 -25.829 1.00 92.81 80 GLY A N 1
ATOM 620 C CA . GLY A 1 80 ? 30.984 -14.682 -26.191 1.00 92.81 80 GLY A CA 1
ATOM 621 C C . GLY A 1 80 ? 30.983 -15.127 -27.653 1.00 92.81 80 GLY A C 1
ATOM 622 O O . GLY A 1 80 ? 31.851 -14.727 -28.420 1.00 92.81 80 GLY A O 1
ATOM 623 N N . GLN A 1 81 ? 29.937 -15.837 -28.081 1.00 88.94 81 GLN A N 1
ATOM 624 C CA . GLN A 1 81 ? 29.819 -16.330 -29.462 1.00 88.94 81 GLN A CA 1
ATOM 625 C C . GLN A 1 81 ? 29.746 -15.202 -30.506 1.00 88.94 81 GLN A C 1
ATOM 627 O O . GLN A 1 81 ? 30.313 -15.309 -31.601 1.00 88.94 81 GLN A O 1
ATOM 632 N N . MET A 1 82 ? 29.068 -14.101 -30.170 1.00 89.62 82 MET A N 1
ATOM 633 C CA . MET A 1 82 ? 29.040 -12.897 -30.999 1.00 89.62 82 MET A CA 1
ATOM 634 C C . MET A 1 82 ? 30.437 -12.270 -31.115 1.00 89.62 82 MET A C 1
ATOM 636 O O . MET A 1 82 ? 30.845 -11.895 -32.214 1.00 89.62 82 MET A O 1
ATOM 640 N N . THR A 1 83 ? 31.181 -12.203 -30.008 1.00 90.06 83 THR A N 1
ATOM 641 C CA . THR A 1 83 ? 32.558 -11.684 -29.968 1.00 90.06 83 THR A CA 1
ATOM 642 C C . THR A 1 83 ? 33.502 -12.552 -30.798 1.00 90.06 83 THR A C 1
ATOM 644 O O . THR A 1 83 ? 34.242 -12.021 -31.624 1.00 90.06 83 THR A O 1
ATOM 647 N N . ASP A 1 84 ? 33.411 -13.877 -30.681 1.00 85.44 84 ASP A N 1
ATOM 648 C CA . ASP A 1 84 ? 34.218 -14.816 -31.471 1.00 85.44 84 ASP A CA 1
ATOM 649 C C . ASP A 1 84 ? 33.955 -14.656 -32.975 1.00 85.44 84 ASP A C 1
ATOM 651 O O . ASP A 1 84 ? 34.878 -14.639 -33.790 1.00 85.44 84 ASP A O 1
ATOM 655 N N . THR A 1 85 ? 32.687 -14.465 -33.357 1.00 84.31 85 THR A N 1
ATOM 656 C CA . THR A 1 85 ? 32.302 -14.232 -34.759 1.00 84.31 85 THR A CA 1
ATOM 657 C C . THR A 1 85 ? 32.798 -12.877 -35.267 1.00 84.31 85 THR A C 1
ATOM 659 O O . THR A 1 85 ? 33.142 -12.751 -36.440 1.00 84.31 85 THR A O 1
ATOM 662 N N . PHE A 1 86 ? 32.852 -11.865 -34.399 1.00 82.81 86 PHE A N 1
ATOM 663 C CA . PHE A 1 86 ? 33.402 -10.550 -34.721 1.00 82.81 86 PHE A CA 1
ATOM 664 C C . PHE A 1 86 ? 34.914 -10.611 -34.974 1.00 82.81 86 PHE A C 1
ATOM 666 O O . PHE A 1 86 ? 35.391 -10.063 -35.967 1.00 82.81 86 PHE A O 1
ATOM 673 N N . VAL A 1 87 ? 35.653 -11.331 -34.125 1.00 78.81 87 VAL A N 1
ATOM 674 C CA . VAL A 1 87 ? 37.106 -11.537 -34.265 1.00 78.81 87 VAL A CA 1
ATOM 675 C C . VAL A 1 87 ? 37.442 -12.398 -35.488 1.00 78.81 87 VAL A C 1
ATOM 677 O O . VAL A 1 87 ? 38.419 -12.127 -36.176 1.00 78.81 87 VAL A O 1
ATOM 680 N N . ALA A 1 88 ? 36.613 -13.389 -35.817 1.00 76.00 88 ALA A N 1
ATOM 681 C CA . ALA A 1 88 ? 36.769 -14.212 -37.021 1.00 76.00 88 ALA A CA 1
ATOM 682 C C . ALA A 1 88 ? 36.175 -13.579 -38.300 1.00 76.00 88 ALA A C 1
ATOM 684 O O . ALA A 1 88 ? 36.178 -14.209 -39.359 1.00 76.00 88 ALA A O 1
ATOM 685 N N . GLY A 1 89 ? 35.600 -12.375 -38.207 1.00 71.56 89 GLY A N 1
ATOM 686 C CA . GLY A 1 89 ? 34.889 -11.723 -39.303 1.00 71.56 89 GLY A CA 1
ATOM 687 C C . GLY A 1 89 ? 35.811 -11.127 -40.379 1.00 71.56 89 GLY A C 1
ATOM 688 O O . GLY A 1 89 ? 37.022 -11.030 -40.180 1.00 71.56 89 GLY A O 1
ATOM 689 N N . PRO A 1 90 ? 35.246 -10.636 -41.500 1.00 66.00 90 PRO A N 1
ATOM 690 C CA . PRO A 1 90 ? 36.006 -10.129 -42.655 1.00 66.00 90 PRO A CA 1
ATOM 691 C C . PRO A 1 90 ? 37.007 -9.002 -42.335 1.00 66.00 90 PRO A C 1
ATOM 693 O O . PRO A 1 90 ? 37.972 -8.809 -43.067 1.00 66.00 90 PRO A O 1
ATOM 696 N N . ASN A 1 91 ? 36.785 -8.274 -41.232 1.00 62.69 91 ASN A N 1
ATOM 697 C CA . ASN A 1 91 ? 37.623 -7.168 -40.755 1.00 62.69 91 ASN A CA 1
ATOM 698 C C . ASN A 1 91 ? 38.363 -7.489 -39.434 1.00 62.69 91 ASN A C 1
ATOM 700 O O . ASN A 1 91 ? 38.980 -6.603 -38.848 1.00 62.69 91 ASN A O 1
ATOM 704 N N . GLY A 1 92 ? 38.280 -8.728 -38.934 1.00 57.25 92 GLY A N 1
ATOM 705 C CA . GLY A 1 92 ? 38.711 -9.137 -37.588 1.00 57.25 92 GLY A CA 1
ATOM 706 C C . GLY A 1 92 ? 40.208 -9.433 -37.417 1.00 57.25 92 GLY A C 1
ATOM 707 O O . GLY A 1 92 ? 40.630 -9.890 -36.357 1.00 57.25 92 GLY A O 1
ATOM 708 N N . SER A 1 93 ? 41.040 -9.145 -38.424 1.00 55.94 93 SER A N 1
ATOM 709 C CA . SER A 1 93 ? 42.489 -9.398 -38.404 1.00 55.94 93 SER A CA 1
ATOM 710 C C . SER A 1 93 ? 43.259 -8.403 -37.514 1.00 55.94 93 SER A C 1
ATOM 712 O O . SER A 1 93 ? 44.098 -7.643 -37.996 1.00 55.94 93 SER A O 1
ATOM 714 N N . LEU A 1 94 ? 42.994 -8.403 -36.207 1.00 52.00 94 LEU A N 1
ATOM 715 C CA . LEU A 1 94 ? 43.852 -7.760 -35.199 1.00 52.00 94 LEU A CA 1
ATOM 716 C C . LEU A 1 94 ? 44.826 -8.754 -34.537 1.00 52.00 94 LEU A C 1
ATOM 718 O O . LEU A 1 94 ? 45.689 -8.337 -33.769 1.00 52.00 94 LEU A O 1
ATOM 722 N N . ILE A 1 95 ? 44.713 -10.051 -34.847 1.00 54.53 95 ILE A N 1
ATOM 723 C CA . ILE A 1 95 ? 45.559 -11.131 -34.321 1.00 54.53 95 ILE A CA 1
ATOM 724 C C . ILE A 1 95 ? 46.281 -11.792 -35.511 1.00 54.53 95 ILE A C 1
ATOM 726 O O . ILE A 1 95 ? 45.617 -12.093 -36.507 1.00 54.53 95 ILE A O 1
ATOM 730 N N . PRO A 1 96 ? 47.615 -11.998 -35.460 1.00 54.66 96 PRO A N 1
ATOM 731 C CA . PRO A 1 96 ? 48.339 -12.744 -36.487 1.00 54.66 96 PRO A CA 1
ATOM 732 C C . PRO A 1 96 ? 47.689 -14.116 -36.714 1.00 54.66 96 PRO A C 1
ATOM 734 O O . PRO A 1 96 ? 47.266 -14.738 -35.739 1.00 54.66 96 PRO A O 1
ATOM 737 N N . PRO A 1 97 ? 47.598 -14.605 -37.962 1.00 55.12 97 PRO A N 1
ATOM 738 C CA . PRO A 1 97 ? 46.955 -15.879 -38.241 1.00 5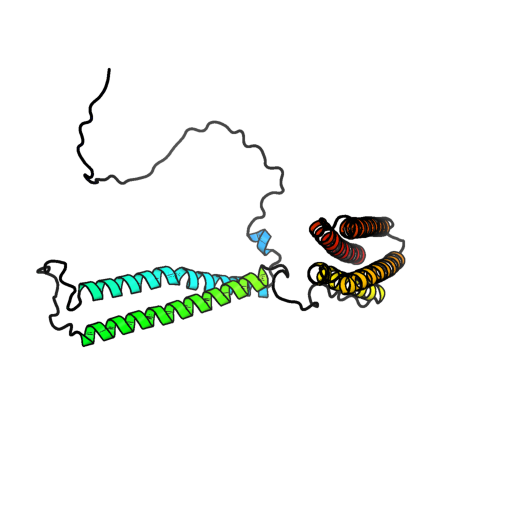5.12 97 PRO A CA 1
ATOM 739 C C . PRO A 1 97 ? 47.697 -16.997 -37.510 1.00 55.12 97 PRO A C 1
ATOM 741 O O . PRO A 1 97 ? 48.873 -17.253 -37.771 1.00 55.12 97 PRO A O 1
ATOM 744 N N . ASP A 1 98 ? 46.998 -17.655 -36.589 1.00 56.44 98 ASP A N 1
ATOM 745 C CA . ASP A 1 98 ? 47.479 -18.878 -35.965 1.00 56.44 98 ASP A CA 1
ATOM 746 C C . ASP A 1 98 ? 47.646 -19.941 -37.067 1.00 56.44 98 ASP A C 1
ATOM 748 O O . ASP A 1 98 ? 46.677 -20.239 -37.771 1.00 56.44 98 ASP A O 1
ATOM 752 N N . PRO A 1 99 ? 48.828 -20.557 -37.240 1.00 55.81 99 PRO A N 1
ATOM 753 C CA . PRO A 1 99 ? 49.055 -21.567 -38.279 1.00 55.81 99 PRO A CA 1
ATOM 754 C C . PRO A 1 99 ? 48.237 -22.855 -38.066 1.00 55.81 99 PRO A C 1
ATOM 756 O O . PRO A 1 99 ? 48.139 -23.672 -38.978 1.00 55.81 99 PRO A O 1
ATOM 759 N N . ASN A 1 100 ? 47.631 -23.021 -36.884 1.00 58.00 100 ASN A N 1
ATOM 760 C CA . ASN A 1 100 ? 46.711 -24.110 -36.543 1.00 58.00 100 ASN A CA 1
ATOM 761 C C . ASN A 1 100 ? 45.231 -23.686 -36.538 1.00 58.00 100 ASN A C 1
ATOM 763 O O . ASN A 1 100 ? 44.356 -24.534 -36.344 1.00 58.00 100 ASN A O 1
ATOM 767 N N . ALA A 1 101 ? 44.922 -22.402 -36.747 1.00 57.03 101 ALA A N 1
ATOM 768 C CA . ALA A 1 101 ? 43.545 -21.966 -36.910 1.00 57.03 101 ALA A CA 1
ATOM 769 C C . ALA A 1 101 ? 43.074 -22.389 -38.303 1.00 57.03 101 ALA A C 1
ATOM 771 O O . ALA A 1 101 ? 43.671 -22.035 -39.320 1.00 57.03 101 ALA A O 1
ATOM 772 N N . THR A 1 102 ? 41.986 -23.156 -38.362 1.00 49.06 102 THR A N 1
ATOM 773 C CA . THR A 1 102 ? 41.327 -23.470 -39.632 1.00 49.06 102 THR A CA 1
ATOM 774 C C . THR A 1 102 ? 40.669 -22.183 -40.125 1.00 49.06 102 THR A C 1
ATOM 776 O O . THR A 1 102 ? 39.518 -21.890 -39.810 1.00 49.06 102 THR A O 1
ATOM 779 N N . HIS A 1 103 ? 41.441 -21.345 -40.815 1.00 54.34 103 HIS A N 1
ATOM 780 C CA . HIS A 1 103 ? 40.928 -20.144 -41.444 1.00 54.34 103 HIS A CA 1
ATOM 781 C C . HIS A 1 103 ? 40.048 -20.598 -42.601 1.00 54.34 103 HIS A C 1
ATOM 783 O O . HIS A 1 103 ? 40.553 -20.958 -43.659 1.00 54.34 103 HIS A O 1
ATOM 789 N N . ASN A 1 104 ? 38.736 -20.624 -42.385 1.00 52.00 104 ASN A N 1
ATOM 790 C CA . ASN A 1 104 ? 37.763 -20.826 -43.446 1.00 52.00 104 ASN A CA 1
ATOM 791 C C . ASN A 1 104 ? 37.740 -19.522 -44.253 1.00 52.00 104 ASN A C 1
ATOM 793 O O . ASN A 1 104 ? 37.109 -18.561 -43.811 1.00 52.00 104 ASN A O 1
ATOM 797 N N . PRO A 1 105 ? 38.391 -19.437 -45.426 1.00 55.28 105 PRO A N 1
ATOM 798 C CA . PRO A 1 105 ? 38.569 -18.170 -46.137 1.00 55.28 105 PRO A CA 1
ATOM 799 C C . PRO A 1 105 ? 37.275 -17.665 -46.796 1.00 55.28 105 PRO A C 1
ATOM 801 O O . PRO A 1 105 ? 37.300 -16.717 -47.570 1.00 55.28 105 PRO A O 1
ATOM 804 N N . ASN A 1 106 ? 36.144 -18.312 -46.506 1.00 53.56 106 ASN A N 1
ATOM 805 C CA . ASN A 1 106 ? 34.869 -18.127 -47.180 1.00 53.56 106 ASN A CA 1
ATOM 806 C C . ASN A 1 106 ? 33.805 -17.467 -46.291 1.00 53.56 106 ASN A C 1
ATOM 808 O O . ASN A 1 106 ? 32.616 -17.585 -46.586 1.00 53.56 106 ASN A O 1
ATOM 812 N N . VAL A 1 107 ? 34.200 -16.793 -45.201 1.00 61.31 107 VAL A N 1
ATOM 813 C CA . VAL A 1 107 ? 33.277 -15.950 -44.424 1.00 61.31 107 VAL A CA 1
ATOM 814 C C . VAL A 1 107 ? 32.993 -14.692 -45.245 1.00 61.31 107 VAL A C 1
ATOM 816 O O . VAL A 1 107 ? 33.657 -13.666 -45.117 1.00 61.31 107 VAL A O 1
ATOM 819 N N . THR A 1 108 ? 32.033 -14.800 -46.161 1.00 68.69 108 THR A N 1
ATOM 820 C CA . THR A 1 108 ? 31.513 -13.666 -46.925 1.00 68.69 108 THR A CA 1
ATOM 821 C C . THR A 1 108 ? 30.825 -12.687 -45.974 1.00 68.69 108 THR A C 1
ATOM 823 O O . THR A 1 108 ? 30.307 -13.087 -44.928 1.00 68.69 108 THR A O 1
ATOM 826 N N . VAL A 1 109 ? 30.793 -11.404 -46.341 1.00 73.88 109 VAL A N 1
ATOM 827 C CA . VAL A 1 109 ? 30.090 -10.357 -45.574 1.00 73.88 109 VAL A CA 1
ATOM 828 C C . VAL A 1 109 ? 28.632 -10.751 -45.304 1.00 73.88 109 VAL A C 1
ATOM 830 O O . VAL A 1 109 ? 28.141 -10.551 -44.200 1.00 73.88 109 VAL A O 1
ATOM 833 N N . GLU A 1 110 ? 27.994 -11.416 -46.267 1.00 77.88 110 GLU A N 1
ATOM 834 C CA . GLU A 1 110 ? 26.638 -11.965 -46.161 1.00 77.88 110 GLU A CA 1
ATOM 835 C C . GLU A 1 110 ? 26.513 -13.006 -45.031 1.00 77.88 110 GLU A C 1
ATOM 837 O O . GLU A 1 110 ? 25.681 -12.871 -44.139 1.00 77.88 110 GLU A O 1
ATOM 842 N N . SER A 1 111 ? 27.425 -13.987 -44.973 1.00 79.69 111 SER A N 1
ATOM 843 C CA . SER A 1 111 ? 27.428 -15.004 -43.907 1.00 79.69 111 SER A CA 1
ATOM 844 C C . SER A 1 111 ? 27.709 -14.435 -42.509 1.00 79.69 111 SER A C 1
ATOM 846 O O . SER A 1 111 ? 27.334 -15.029 -41.496 1.00 79.69 111 SER A O 1
ATOM 848 N N . PHE A 1 112 ? 28.399 -13.296 -42.441 1.00 83.44 112 PHE A N 1
ATOM 849 C CA . PHE A 1 112 ? 28.669 -12.577 -41.201 1.00 83.44 112 PHE A CA 1
ATOM 850 C C . PHE A 1 112 ? 27.436 -11.792 -40.733 1.00 83.44 112 PHE A C 1
ATOM 852 O O . PHE A 1 112 ? 27.074 -11.858 -39.555 1.00 83.44 112 PHE A O 1
ATOM 859 N N . GLU A 1 113 ? 26.771 -11.094 -41.653 1.00 84.31 113 GLU A N 1
ATOM 860 C CA . GLU A 1 113 ? 25.544 -10.337 -41.395 1.00 84.31 113 GLU A CA 1
ATOM 861 C C . GLU A 1 113 ? 24.404 -11.247 -40.903 1.00 84.31 113 GLU A C 1
ATOM 863 O O . GLU A 1 113 ? 23.746 -10.931 -39.904 1.00 84.31 113 GLU A O 1
ATOM 868 N N . ASP A 1 114 ? 24.254 -12.434 -41.499 1.00 88.75 114 ASP A N 1
ATOM 869 C CA . ASP A 1 114 ? 23.280 -13.448 -41.072 1.00 88.75 114 ASP A CA 1
ATOM 870 C C . ASP A 1 114 ? 23.520 -13.927 -39.632 1.00 88.75 114 ASP A C 1
ATOM 872 O O . ASP A 1 114 ? 22.584 -14.070 -38.832 1.00 88.75 114 ASP A O 1
ATOM 876 N N . LYS A 1 115 ? 24.787 -14.142 -39.255 1.00 88.50 115 LYS A N 1
ATOM 877 C CA . LYS A 1 115 ? 25.154 -14.552 -37.890 1.00 88.50 115 LYS A CA 1
ATOM 878 C C . LYS A 1 115 ? 24.888 -13.445 -36.878 1.00 88.50 115 LYS A C 1
ATOM 880 O O . LYS A 1 115 ? 24.324 -13.718 -35.820 1.00 88.50 115 LYS A O 1
ATOM 885 N N . MET A 1 116 ? 25.233 -12.201 -37.206 1.00 90.19 116 MET A N 1
ATOM 886 C CA . MET A 1 116 ? 24.971 -11.050 -36.335 1.00 90.19 116 MET A CA 1
ATOM 887 C C . MET A 1 116 ? 23.472 -10.824 -36.128 1.00 90.19 116 MET A C 1
ATOM 889 O O . MET A 1 116 ? 23.032 -10.604 -34.997 1.00 90.19 116 MET A O 1
ATOM 893 N N . THR A 1 117 ? 22.676 -10.980 -37.186 1.00 91.81 117 THR A N 1
ATOM 894 C CA . THR A 1 117 ? 21.209 -10.932 -37.110 1.00 91.81 117 THR A CA 1
ATOM 895 C C . THR A 1 117 ? 20.659 -12.055 -36.231 1.00 91.81 117 THR A C 1
ATOM 897 O O . THR A 1 117 ? 19.785 -11.823 -35.393 1.00 91.81 117 THR A O 1
ATOM 900 N N . THR A 1 118 ? 21.215 -13.263 -36.343 1.00 92.25 118 THR A N 1
ATOM 901 C CA . THR A 1 118 ? 20.828 -14.409 -35.509 1.00 92.25 118 THR A CA 1
ATOM 902 C C . THR A 1 118 ? 21.139 -14.169 -34.026 1.00 92.25 118 THR A C 1
ATOM 904 O O . THR A 1 118 ? 20.284 -14.416 -33.174 1.00 92.25 118 THR A O 1
ATOM 907 N N . TYR A 1 119 ? 22.316 -13.628 -33.691 1.00 93.44 119 TYR A N 1
ATOM 908 C CA . TYR A 1 119 ? 22.642 -13.264 -32.306 1.00 93.44 119 TYR A CA 1
ATOM 909 C C . TYR A 1 119 ? 21.718 -12.169 -31.765 1.00 93.44 119 TYR A C 1
ATOM 911 O O . TYR A 1 119 ? 21.242 -12.279 -30.634 1.00 93.44 119 TYR A O 1
ATOM 919 N N . ALA A 1 120 ? 21.395 -11.154 -32.571 1.00 93.50 120 ALA A N 1
ATOM 920 C CA . ALA A 1 120 ? 20.440 -10.114 -32.193 1.00 93.50 120 ALA A CA 1
ATOM 921 C C . ALA A 1 120 ? 19.038 -10.689 -31.904 1.00 93.50 120 ALA A C 1
ATOM 923 O O . ALA A 1 120 ? 18.399 -10.298 -30.924 1.00 93.50 120 ALA A O 1
ATOM 924 N N . LEU A 1 121 ? 18.582 -11.668 -32.696 1.00 94.44 121 LEU A N 1
ATOM 925 C CA . LEU A 1 121 ? 17.332 -12.389 -32.438 1.00 94.44 121 LEU A CA 1
ATOM 926 C C . LEU A 1 121 ? 17.390 -13.209 -31.144 1.00 94.44 121 LEU A C 1
ATOM 928 O O . LEU A 1 121 ? 16.431 -13.173 -30.369 1.00 94.44 121 LEU A O 1
ATOM 932 N N . TYR A 1 122 ? 18.503 -13.893 -30.860 1.00 94.38 122 TYR A N 1
ATOM 933 C CA . TYR A 1 122 ? 18.679 -14.581 -29.579 1.00 94.38 122 TYR A CA 1
ATOM 934 C C . TYR A 1 122 ? 18.590 -13.607 -28.398 1.00 94.38 122 TYR A C 1
ATOM 936 O O . TYR A 1 122 ? 17.847 -13.878 -27.454 1.00 94.38 122 TYR A O 1
ATOM 944 N N . TYR A 1 123 ? 19.249 -12.445 -28.467 1.00 93.38 123 TYR A N 1
ATOM 945 C CA . TYR A 1 123 ? 19.141 -11.400 -27.441 1.00 93.38 123 TYR A CA 1
ATOM 946 C C . TYR A 1 123 ? 17.709 -10.907 -27.236 1.00 93.38 123 TYR A C 1
ATOM 948 O O . TYR A 1 123 ? 17.275 -10.744 -26.093 1.00 93.38 123 TYR A O 1
ATOM 956 N N . LEU A 1 124 ? 16.965 -10.699 -28.323 1.00 95.56 124 LEU A N 1
ATOM 957 C CA . LEU A 1 124 ? 15.579 -10.244 -28.265 1.00 95.56 124 LEU A CA 1
ATOM 958 C C . LEU A 1 124 ? 14.672 -11.282 -27.587 1.00 95.56 124 LEU A C 1
ATOM 960 O O . LEU A 1 124 ? 13.886 -10.933 -26.704 1.00 95.56 124 LEU A O 1
ATOM 964 N N . ILE A 1 125 ? 14.802 -12.557 -27.966 1.00 94.75 125 ILE A N 1
ATOM 965 C CA . ILE A 1 125 ? 13.993 -13.650 -27.410 1.00 94.75 125 ILE A CA 1
ATOM 966 C C . ILE A 1 125 ? 14.343 -13.878 -25.938 1.00 94.75 125 ILE A C 1
ATOM 968 O O . ILE A 1 125 ? 13.446 -13.919 -25.096 1.00 94.75 125 ILE A O 1
ATOM 972 N N . ILE A 1 126 ? 15.634 -13.980 -25.607 1.00 93.12 126 ILE A N 1
ATOM 973 C CA . ILE A 1 126 ? 16.092 -14.180 -24.226 1.00 93.12 126 ILE A CA 1
ATOM 974 C C . ILE A 1 126 ? 15.668 -12.992 -23.360 1.00 93.12 126 ILE A C 1
ATOM 976 O O . ILE A 1 126 ? 15.100 -13.198 -22.290 1.00 93.12 126 ILE A O 1
ATOM 980 N N . GLY A 1 127 ? 15.863 -11.758 -23.832 1.00 92.56 127 GLY A N 1
ATOM 981 C CA . GLY A 1 127 ? 15.423 -10.549 -23.135 1.00 92.56 127 GLY A CA 1
ATOM 982 C C . GLY A 1 127 ? 13.914 -10.537 -22.883 1.00 92.56 127 GLY A C 1
ATOM 983 O O . GLY A 1 127 ? 13.484 -10.266 -21.763 1.00 92.56 127 GLY A O 1
ATOM 984 N N . GLY A 1 128 ? 13.109 -10.912 -23.882 1.00 93.56 128 GLY A N 1
ATOM 985 C CA . GLY A 1 128 ? 11.658 -11.049 -23.743 1.00 93.56 128 GLY A CA 1
ATOM 986 C C . GLY A 1 128 ? 11.245 -12.111 -22.718 1.00 93.56 128 GLY A C 1
ATOM 987 O O . GLY A 1 128 ? 10.385 -11.851 -21.875 1.00 93.56 128 GLY A O 1
ATOM 988 N N . VAL A 1 129 ? 11.890 -13.282 -22.731 1.00 92.19 129 VAL A N 1
ATOM 989 C CA . VAL A 1 129 ? 11.640 -14.368 -21.764 1.00 92.19 129 VAL A CA 1
ATOM 990 C C . VAL A 1 129 ? 12.047 -13.957 -20.348 1.00 92.19 129 VAL A C 1
ATOM 992 O O . VAL A 1 129 ? 11.285 -14.172 -19.407 1.00 92.19 129 VAL A O 1
ATOM 995 N N . VAL A 1 130 ? 13.212 -13.326 -20.182 1.00 92.44 130 VAL A N 1
ATOM 996 C CA . VAL A 1 130 ? 13.712 -12.839 -18.886 1.00 92.44 130 VAL A CA 1
ATOM 997 C C . VAL A 1 130 ? 12.804 -11.741 -18.330 1.00 92.44 130 VAL A C 1
ATOM 999 O O . VAL A 1 130 ? 12.517 -11.750 -17.129 1.00 92.44 130 VAL A O 1
ATOM 1002 N N . LEU A 1 131 ? 12.301 -10.846 -19.186 1.00 92.00 131 LEU A N 1
ATOM 1003 C CA . LEU A 1 131 ? 11.349 -9.794 -18.822 1.00 92.00 131 LEU A CA 1
ATOM 1004 C C . LEU A 1 131 ? 10.006 -10.390 -18.393 1.00 92.00 131 LEU A C 1
ATOM 1006 O O . LEU A 1 131 ? 9.508 -10.051 -17.320 1.00 92.00 131 LEU A O 1
ATOM 1010 N N . LEU A 1 132 ? 9.440 -11.309 -19.179 1.00 91.56 132 LEU A N 1
ATOM 1011 C CA . LEU A 1 132 ? 8.167 -11.953 -18.855 1.00 91.56 132 LEU A CA 1
ATOM 1012 C C . LEU A 1 132 ? 8.273 -12.802 -17.580 1.00 91.56 132 LEU A C 1
ATOM 1014 O O . LEU A 1 132 ? 7.425 -12.690 -16.697 1.00 91.56 132 LEU A O 1
ATOM 1018 N N . SER A 1 133 ? 9.336 -13.601 -17.450 1.00 88.69 133 SER A N 1
ATOM 1019 C CA . SER A 1 133 ? 9.613 -14.414 -16.259 1.00 88.69 133 SER A CA 1
ATOM 1020 C C . SER A 1 133 ? 9.798 -13.542 -15.018 1.00 88.69 133 SER A C 1
ATOM 1022 O O . SER A 1 133 ? 9.211 -13.829 -13.977 1.00 88.69 133 SER A O 1
ATOM 1024 N N . GLY A 1 134 ? 10.555 -12.446 -15.129 1.00 87.69 134 GLY A N 1
ATOM 1025 C CA . GLY A 1 134 ? 10.755 -11.493 -14.037 1.00 87.69 134 GLY A CA 1
ATOM 1026 C C . GLY A 1 134 ? 9.460 -10.782 -13.640 1.00 87.69 134 GLY A C 1
ATOM 1027 O O . GLY A 1 134 ? 9.158 -10.674 -12.452 1.00 87.69 134 GLY A O 1
ATOM 1028 N N . TYR A 1 135 ? 8.646 -10.366 -14.614 1.00 88.62 135 TYR A N 1
ATOM 1029 C CA . TYR A 1 135 ? 7.344 -9.751 -14.354 1.00 88.62 135 TYR A CA 1
ATOM 1030 C C . TYR A 1 135 ? 6.393 -10.720 -13.648 1.00 88.62 135 TYR A C 1
ATOM 1032 O O . TYR A 1 135 ? 5.797 -10.357 -12.637 1.00 88.62 135 TYR A O 1
ATOM 1040 N N . LEU A 1 136 ? 6.291 -11.967 -14.122 1.00 85.06 136 LEU A N 1
ATOM 1041 C CA . LEU A 1 136 ? 5.465 -12.998 -13.489 1.00 85.06 136 LEU A CA 1
ATOM 1042 C C . LEU A 1 136 ? 5.979 -13.368 -12.095 1.00 85.06 136 LEU A C 1
ATOM 1044 O O . LEU A 1 136 ? 5.176 -13.515 -11.177 1.00 85.06 136 LEU A O 1
ATOM 1048 N N . GLN A 1 137 ? 7.294 -13.463 -11.900 1.00 87.00 137 GLN A N 1
ATOM 1049 C CA . GLN A 1 137 ? 7.895 -13.703 -10.590 1.00 87.00 137 GLN A CA 1
ATOM 1050 C C . GLN A 1 137 ? 7.555 -12.580 -9.610 1.00 87.00 137 GLN A C 1
ATOM 1052 O O . GLN A 1 137 ? 7.065 -12.857 -8.515 1.00 87.00 137 GLN A O 1
ATOM 1057 N N . VAL A 1 138 ? 7.789 -11.321 -9.991 1.00 84.94 138 VAL A N 1
ATOM 1058 C CA . VAL A 1 138 ? 7.470 -10.161 -9.150 1.00 84.94 138 VAL A CA 1
ATOM 1059 C C . VAL A 1 138 ? 5.970 -10.085 -8.915 1.00 84.94 138 VAL A C 1
ATOM 1061 O O . VAL A 1 138 ? 5.568 -9.824 -7.792 1.00 84.94 138 VAL A O 1
ATOM 1064 N N . LEU A 1 139 ? 5.134 -10.385 -9.908 1.00 81.56 139 LEU A N 1
ATOM 1065 C CA . LEU A 1 139 ? 3.683 -10.401 -9.756 1.00 81.56 139 LEU A CA 1
ATOM 1066 C C . LEU A 1 139 ? 3.228 -11.478 -8.766 1.00 81.56 139 LEU A C 1
ATOM 1068 O O . LEU A 1 139 ? 2.446 -11.179 -7.869 1.00 81.56 139 LEU A O 1
ATOM 1072 N N . VAL A 1 140 ? 3.720 -12.712 -8.888 1.00 80.31 140 VAL A N 1
ATOM 1073 C CA . VAL A 1 140 ? 3.354 -13.832 -8.004 1.00 80.31 140 VAL A CA 1
ATOM 1074 C C . VAL A 1 140 ? 3.869 -13.599 -6.588 1.00 80.31 140 VAL A C 1
ATOM 1076 O O . VAL A 1 140 ? 3.118 -13.774 -5.627 1.00 80.31 140 VAL A O 1
ATOM 1079 N N . VAL A 1 141 ? 5.126 -13.167 -6.455 1.00 77.50 141 VAL A N 1
ATOM 1080 C CA . VAL A 1 141 ? 5.732 -12.856 -5.159 1.00 77.50 141 VAL A CA 1
ATOM 1081 C C . VAL A 1 141 ? 5.029 -11.657 -4.542 1.00 77.50 141 VAL A C 1
ATOM 1083 O O . VAL A 1 141 ? 4.504 -11.805 -3.451 1.00 77.50 141 VAL A O 1
ATOM 1086 N N . ALA A 1 142 ? 4.907 -10.522 -5.233 1.00 72.88 142 ALA A N 1
ATOM 1087 C CA . ALA A 1 142 ? 4.251 -9.323 -4.709 1.00 72.88 142 ALA A CA 1
ATOM 1088 C C . ALA A 1 142 ? 2.774 -9.559 -4.382 1.00 72.88 142 ALA A C 1
ATOM 1090 O O . ALA A 1 142 ? 2.314 -9.072 -3.355 1.00 72.88 142 ALA A O 1
ATOM 1091 N N . SER A 1 143 ? 2.041 -10.357 -5.166 1.00 68.50 143 SER A N 1
ATOM 1092 C CA . SER A 1 143 ? 0.647 -10.718 -4.848 1.00 68.50 143 SER A CA 1
ATOM 1093 C C . SER A 1 143 ? 0.514 -11.502 -3.538 1.00 68.50 143 SER A C 1
ATOM 1095 O O . SER A 1 143 ? -0.573 -11.544 -2.968 1.00 68.50 143 SER A O 1
ATOM 1097 N N . LYS A 1 144 ? 1.597 -12.129 -3.058 1.00 66.81 144 LYS A N 1
ATOM 1098 C CA . LYS A 1 144 ? 1.628 -12.903 -1.808 1.00 66.81 144 LYS A CA 1
ATOM 1099 C C . LYS A 1 144 ? 2.450 -12.246 -0.687 1.00 66.81 144 LYS A C 1
ATOM 1101 O O . LYS A 1 144 ? 2.170 -12.508 0.477 1.00 66.81 144 LYS A O 1
ATOM 1106 N N . THR A 1 145 ? 3.433 -11.398 -1.004 1.00 59.06 145 THR A N 1
ATOM 1107 C CA . THR A 1 145 ? 4.316 -10.706 -0.045 1.00 59.06 145 THR A CA 1
ATOM 1108 C C . THR A 1 145 ? 3.940 -9.255 0.203 1.00 59.06 145 THR A C 1
ATOM 1110 O O . THR A 1 145 ? 4.420 -8.690 1.183 1.00 59.06 145 THR A O 1
ATOM 1113 N N . THR A 1 146 ? 3.077 -8.635 -0.610 1.00 46.44 146 THR A N 1
ATOM 1114 C CA . THR A 1 146 ? 2.423 -7.401 -0.172 1.00 46.44 146 THR A CA 1
ATOM 1115 C C . THR A 1 146 ? 1.334 -7.760 0.838 1.00 46.44 146 THR A C 1
ATOM 1117 O O . THR A 1 146 ? 0.325 -8.360 0.466 1.00 46.44 146 THR A O 1
ATOM 1120 N N . PRO A 1 147 ? 1.454 -7.364 2.118 1.00 49.03 147 PRO A N 1
ATOM 1121 C CA . PRO A 1 147 ? 0.262 -7.141 2.911 1.00 49.03 147 PRO A CA 1
ATOM 1122 C C . PRO A 1 147 ? -0.454 -5.947 2.277 1.00 49.03 147 PRO A C 1
ATOM 1124 O O . PRO A 1 147 ? -0.109 -4.810 2.572 1.00 49.03 147 PRO A O 1
ATOM 1127 N N . SER A 1 148 ? -1.375 -6.200 1.339 1.00 41.78 148 SER A N 1
ATOM 1128 C CA . SER A 1 148 ? -2.418 -5.262 0.893 1.00 41.78 148 SER A CA 1
ATOM 1129 C C . SER A 1 148 ? -1.984 -3.776 0.873 1.00 41.78 148 SER A C 1
ATOM 1131 O O . SER A 1 148 ? -2.594 -2.950 1.554 1.00 41.78 148 SER A O 1
ATOM 1133 N N . GLY A 1 149 ? -0.897 -3.437 0.165 1.00 40.84 149 GLY A N 1
ATOM 1134 C CA . GLY A 1 149 ? -0.180 -2.174 0.412 1.00 40.84 149 GLY A CA 1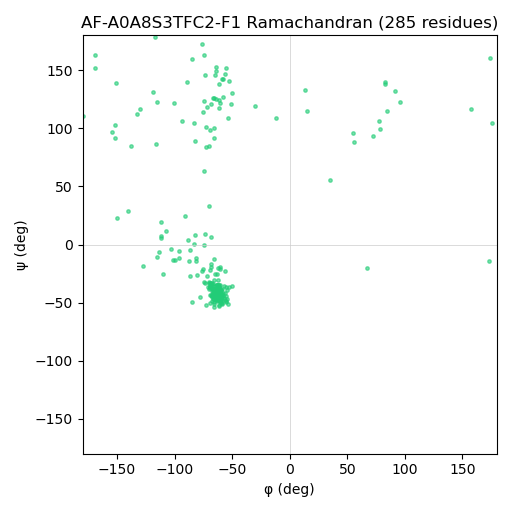
ATOM 1135 C C . GLY A 1 149 ? 0.080 -1.247 -0.777 1.00 40.84 149 GLY A C 1
ATOM 1136 O O . GLY A 1 149 ? 0.353 -0.075 -0.541 1.00 40.84 149 GLY A O 1
ATOM 1137 N N . ALA A 1 150 ? 0.017 -1.701 -2.035 1.00 38.66 150 ALA A N 1
ATOM 1138 C CA . ALA A 1 150 ? 0.526 -0.876 -3.146 1.00 38.66 150 ALA A CA 1
ATOM 1139 C C . ALA A 1 150 ? -0.163 -1.050 -4.512 1.00 38.66 150 ALA A C 1
ATOM 1141 O O . ALA A 1 150 ? 0.413 -0.694 -5.535 1.00 38.66 150 ALA A O 1
ATOM 1142 N N . ALA A 1 151 ? -1.403 -1.537 -4.560 1.00 36.41 151 ALA A N 1
ATOM 1143 C CA . ALA A 1 151 ? -2.215 -1.438 -5.770 1.00 36.41 151 ALA A CA 1
ATOM 1144 C C . ALA A 1 151 ? -3.611 -0.937 -5.402 1.00 36.41 151 ALA A C 1
ATOM 1146 O O . ALA A 1 151 ? -4.346 -1.593 -4.671 1.00 36.41 151 ALA A O 1
ATOM 1147 N N . MET A 1 152 ? -3.889 0.283 -5.862 1.00 35.12 152 MET A N 1
ATOM 1148 C CA . MET A 1 152 ? -5.188 0.873 -6.182 1.00 35.12 152 MET A CA 1
ATOM 1149 C C . MET A 1 152 ? -6.424 0.138 -5.635 1.00 35.12 152 MET A C 1
ATOM 1151 O O . MET A 1 152 ? -6.741 -0.964 -6.067 1.00 35.12 152 MET A O 1
ATOM 1155 N N . HIS A 1 153 ? -7.137 0.815 -4.731 1.00 44.88 153 HIS A N 1
ATOM 1156 C CA . HIS A 1 153 ? -8.506 0.553 -4.271 1.00 44.88 153 HIS A CA 1
ATOM 1157 C C . HIS A 1 153 ? -9.273 -0.483 -5.133 1.00 44.88 153 HIS A C 1
ATOM 1159 O O . HIS A 1 153 ? -9.702 -0.180 -6.245 1.00 44.88 153 HIS A O 1
ATOM 1165 N N . PRO A 1 154 ? -9.515 -1.686 -4.589 1.00 37.00 154 PRO A N 1
ATOM 1166 C CA . PRO A 1 154 ? -10.863 -1.919 -4.108 1.00 37.00 154 PRO A CA 1
ATOM 1167 C C . PRO A 1 154 ? -10.837 -2.475 -2.685 1.00 37.00 154 PRO A C 1
ATOM 1169 O O . PRO A 1 154 ? -10.404 -3.592 -2.408 1.00 37.00 154 PRO A O 1
ATOM 1172 N N . SER A 1 155 ? -11.399 -1.681 -1.775 1.00 47.00 155 SER A N 1
ATOM 1173 C CA . SER A 1 155 ? -12.177 -2.188 -0.646 1.00 47.00 155 SER A CA 1
ATOM 1174 C C . SER A 1 155 ? -12.868 -3.507 -1.022 1.00 47.00 155 SER A C 1
ATOM 1176 O O . SER A 1 155 ? -13.651 -3.491 -1.970 1.00 47.00 155 SER A O 1
ATOM 1178 N N . SER A 1 156 ? -12.575 -4.629 -0.334 1.00 42.34 156 SER A N 1
ATOM 1179 C CA . SER A 1 156 ? -13.594 -5.656 -0.002 1.00 42.34 156 SER A CA 1
ATOM 1180 C C . SER A 1 156 ? -13.134 -6.973 0.650 1.00 42.34 156 SER A C 1
ATOM 1182 O O . SER A 1 156 ? -14.025 -7.678 1.119 1.00 42.34 156 SER A O 1
ATOM 1184 N N . LYS A 1 157 ? -11.855 -7.390 0.707 1.00 42.81 157 LYS A N 1
ATOM 1185 C CA . LYS A 1 157 ? -11.582 -8.820 1.035 1.00 42.81 157 LYS A CA 1
ATOM 1186 C C . LYS A 1 157 ? -10.851 -9.178 2.334 1.00 42.81 157 LYS A C 1
ATOM 1188 O O . LYS A 1 157 ? -10.966 -10.329 2.729 1.00 42.81 157 LYS A O 1
ATOM 1193 N N . GLU A 1 158 ? -10.259 -8.243 3.078 1.00 42.31 158 GLU A N 1
ATOM 1194 C CA . GLU A 1 158 ? -9.640 -8.570 4.387 1.00 42.31 158 GLU A CA 1
ATOM 1195 C C . GLU A 1 158 ? -10.405 -8.066 5.620 1.00 42.31 158 GLU A C 1
ATOM 1197 O O . GLU A 1 158 ? -9.912 -8.114 6.743 1.00 42.31 158 GLU A O 1
ATOM 1202 N N . LEU A 1 159 ? -11.646 -7.614 5.432 1.00 43.19 159 LEU A N 1
ATOM 1203 C CA . LEU A 1 159 ? -12.505 -7.203 6.542 1.00 43.19 159 LEU A CA 1
ATOM 1204 C C . LEU A 1 159 ? -13.965 -7.628 6.349 1.00 43.19 159 LEU A C 1
ATOM 1206 O O . LEU A 1 159 ? -14.881 -6.978 6.841 1.00 43.19 159 LEU A O 1
ATOM 1210 N N . ARG A 1 160 ? -14.215 -8.724 5.627 1.00 38.59 160 ARG A N 1
ATOM 1211 C CA . ARG A 1 160 ? -15.497 -9.422 5.751 1.00 38.59 160 ARG A CA 1
ATOM 1212 C C . ARG A 1 160 ? -15.400 -10.325 6.970 1.00 38.59 160 ARG A C 1
ATOM 1214 O O . ARG A 1 160 ? -14.983 -11.473 6.873 1.00 38.59 160 ARG A O 1
ATOM 1221 N N . LEU A 1 161 ? -15.766 -9.780 8.128 1.00 41.72 161 LEU A N 1
ATOM 1222 C CA . LEU A 1 161 ? -16.314 -10.612 9.191 1.00 41.72 161 LEU A CA 1
ATOM 1223 C C . LEU A 1 161 ? -17.474 -11.386 8.555 1.00 41.72 161 LEU A C 1
ATOM 1225 O O . LEU A 1 161 ? -18.493 -10.790 8.220 1.00 41.72 161 LEU A O 1
ATOM 1229 N N . LEU A 1 162 ? -17.314 -12.693 8.348 1.00 41.81 162 LEU A N 1
ATOM 1230 C CA . LEU A 1 162 ? -18.392 -13.608 7.950 1.00 41.81 162 LEU A CA 1
ATOM 1231 C C . LEU A 1 162 ? -19.390 -13.823 9.112 1.00 41.81 162 LEU A C 1
ATOM 1233 O O . LEU A 1 162 ? -19.935 -14.907 9.282 1.00 41.81 162 LEU A O 1
ATOM 1237 N N . ARG A 1 163 ? -19.612 -12.801 9.949 1.00 49.03 163 ARG A N 1
ATOM 1238 C CA . ARG A 1 163 ? -20.541 -12.857 11.075 1.00 49.03 163 ARG A CA 1
ATOM 1239 C C . ARG A 1 163 ? -21.845 -12.146 10.664 1.00 49.03 163 ARG A C 1
ATOM 1241 O O . ARG A 1 163 ? -21.790 -10.974 10.284 1.00 49.03 163 ARG A O 1
ATOM 1248 N N . PRO A 1 164 ? -23.003 -12.827 10.698 1.00 53.59 164 PRO A N 1
ATOM 1249 C CA . PRO A 1 164 ? -24.294 -12.281 10.263 1.00 53.59 164 PRO A CA 1
ATOM 1250 C C . PRO A 1 164 ? -24.912 -11.261 11.239 1.00 53.59 164 PRO A C 1
ATOM 1252 O O . PRO A 1 164 ? -25.975 -10.724 10.952 1.00 53.59 164 PRO A O 1
ATOM 1255 N N . GLU A 1 165 ? -24.258 -10.973 12.367 1.00 64.69 165 GLU A N 1
ATOM 1256 C CA . GLU A 1 165 ? -24.758 -10.054 13.393 1.00 64.69 165 GLU A CA 1
ATOM 1257 C C . GLU A 1 165 ? -24.827 -8.594 12.883 1.00 64.69 165 GLU A C 1
ATOM 1259 O O . GLU A 1 165 ? -23.811 -8.048 12.424 1.00 64.69 165 GLU A O 1
ATOM 1264 N N . PRO A 1 166 ? -25.990 -7.923 12.984 1.00 71.38 166 PRO A N 1
ATOM 1265 C CA . PRO A 1 166 ? -26.222 -6.607 12.380 1.00 71.38 166 PRO A CA 1
ATOM 1266 C C . PRO A 1 166 ? -25.327 -5.503 12.965 1.00 71.38 166 PRO A C 1
ATOM 1268 O O . PRO A 1 166 ? -24.865 -4.627 12.232 1.00 71.38 166 PRO A O 1
ATOM 1271 N N . SER A 1 167 ? -25.008 -5.559 14.258 1.00 76.75 167 SER A N 1
ATOM 1272 C CA . SER A 1 167 ? -24.221 -4.526 14.947 1.00 76.75 167 SER A CA 1
ATOM 1273 C C . SER A 1 167 ? -22.731 -4.563 14.606 1.00 76.75 167 SER A C 1
ATOM 1275 O O . SER A 1 167 ? -22.089 -3.517 14.483 1.00 76.75 167 SER A O 1
ATOM 1277 N N . PHE A 1 168 ? -22.178 -5.750 14.341 1.00 79.50 168 PHE A N 1
ATOM 1278 C CA . PHE A 1 168 ? -20.801 -5.902 13.857 1.00 79.50 168 PHE A CA 1
ATOM 1279 C C . PHE A 1 168 ? -20.655 -5.429 12.408 1.00 79.50 168 PHE A C 1
ATOM 1281 O O . PHE A 1 168 ? -19.643 -4.819 12.044 1.00 79.50 168 PHE A O 1
ATOM 1288 N N . GLN A 1 169 ? -21.672 -5.672 11.577 1.00 81.88 169 GLN A N 1
ATOM 1289 C CA . GLN A 1 169 ? -21.709 -5.152 10.209 1.00 81.88 169 GLN A CA 1
ATOM 1290 C C . GLN A 1 169 ? -21.816 -3.626 10.194 1.00 81.88 169 GLN A C 1
ATOM 1292 O O . GLN A 1 169 ? -21.113 -2.976 9.414 1.00 81.88 169 GLN A O 1
ATOM 1297 N N . GLU A 1 170 ? -22.625 -3.051 11.088 1.00 86.81 170 GLU A N 1
ATOM 1298 C CA . GLU A 1 170 ? -22.725 -1.602 11.270 1.00 86.81 170 GLU A CA 1
ATOM 1299 C C . GLU A 1 170 ? -21.367 -0.994 11.644 1.00 86.81 170 GLU A C 1
ATOM 1301 O O . GLU A 1 170 ? -20.891 -0.077 10.969 1.00 86.81 170 GLU A O 1
ATOM 1306 N N . LEU A 1 171 ? -20.690 -1.560 12.651 1.00 88.19 171 LEU A N 1
ATOM 1307 C CA . LEU A 1 171 ? -19.358 -1.121 13.073 1.00 88.19 171 LEU A CA 1
ATOM 1308 C C . LEU A 1 171 ? -18.357 -1.145 11.909 1.00 88.19 171 LEU A C 1
ATOM 1310 O O . LEU A 1 171 ? -17.600 -0.192 11.706 1.00 88.19 171 LEU A O 1
ATOM 1314 N N . ASN A 1 172 ? -18.374 -2.214 11.113 1.00 87.56 172 ASN A N 1
ATOM 1315 C CA . ASN A 1 172 ? -17.484 -2.374 9.970 1.00 87.56 172 ASN A CA 1
ATOM 1316 C C . ASN A 1 172 ? -17.771 -1.360 8.848 1.00 87.56 172 ASN A C 1
ATOM 1318 O O . ASN A 1 172 ? -16.844 -0.797 8.249 1.00 87.56 172 ASN A O 1
ATOM 1322 N N . ARG A 1 173 ? -19.053 -1.079 8.584 1.00 88.38 173 ARG A N 1
ATOM 1323 C CA . ARG A 1 173 ? -19.473 -0.062 7.613 1.00 88.38 173 ARG A CA 1
ATOM 1324 C C . ARG A 1 173 ? -19.004 1.324 8.046 1.00 88.38 173 ARG A C 1
ATOM 1326 O O . ARG A 1 173 ? -18.374 2.023 7.250 1.00 88.38 173 ARG A O 1
ATOM 1333 N N . CYS A 1 174 ? -19.230 1.693 9.307 1.00 91.62 174 CYS A N 1
ATOM 1334 C CA . CYS A 1 174 ? -18.767 2.965 9.865 1.00 91.62 174 CYS A CA 1
ATOM 1335 C C . CYS A 1 174 ? -17.238 3.087 9.820 1.00 91.62 174 CYS A C 1
ATOM 1337 O O . CYS A 1 174 ? -16.715 4.128 9.422 1.00 91.62 174 CYS A O 1
ATOM 1339 N N . ALA A 1 175 ? -16.517 2.019 10.168 1.00 91.19 175 ALA A N 1
ATOM 1340 C CA . ALA A 1 175 ? -15.058 1.988 10.139 1.00 91.19 175 ALA A CA 1
ATOM 1341 C C . ALA A 1 175 ? -14.506 2.153 8.718 1.00 91.19 175 ALA A C 1
ATOM 1343 O O . ALA A 1 175 ? -13.542 2.887 8.503 1.00 91.19 175 ALA A O 1
ATOM 1344 N N . THR A 1 176 ? -15.121 1.491 7.738 1.00 89.88 176 THR A N 1
ATOM 1345 C CA . THR A 1 176 ? -14.749 1.631 6.325 1.00 89.88 176 THR A CA 1
ATOM 1346 C C . THR A 1 176 ? -14.999 3.054 5.841 1.00 89.88 176 THR A C 1
ATOM 1348 O O . THR A 1 176 ? -14.089 3.659 5.279 1.00 89.88 176 THR A O 1
ATOM 1351 N N . ASN A 1 177 ? -16.170 3.623 6.145 1.00 90.38 177 ASN A N 1
ATOM 1352 C CA . ASN A 1 177 ? -16.499 4.998 5.776 1.00 90.38 177 ASN A CA 1
ATOM 1353 C C . ASN A 1 177 ? -15.497 6.006 6.362 1.00 90.38 177 ASN A C 1
ATOM 1355 O O . ASN A 1 177 ? -14.951 6.834 5.634 1.00 90.38 177 ASN A O 1
ATOM 1359 N N . LEU A 1 178 ? -15.180 5.888 7.659 1.00 92.88 178 LEU A N 1
ATOM 1360 C CA . LEU A 1 178 ? -14.208 6.763 8.316 1.00 92.88 178 LEU A CA 1
ATOM 1361 C C . LEU A 1 178 ? -12.823 6.670 7.661 1.00 92.88 178 LEU A C 1
ATOM 1363 O O . LEU A 1 178 ? -12.203 7.699 7.397 1.00 92.88 178 LEU A O 1
ATOM 1367 N N . LYS A 1 179 ? -12.344 5.456 7.359 1.00 92.44 179 LYS A N 1
ATOM 1368 C CA . LYS A 1 179 ? -11.052 5.255 6.683 1.00 92.44 179 LYS A CA 1
ATOM 1369 C C . LYS A 1 179 ? -11.034 5.871 5.287 1.00 92.44 179 LYS A C 1
ATOM 1371 O O . LYS A 1 179 ? -10.060 6.537 4.939 1.00 92.44 179 LYS A O 1
ATOM 1376 N N . THR A 1 180 ? -12.106 5.696 4.516 1.00 90.56 180 THR A N 1
ATOM 1377 C CA . THR A 1 180 ? -12.230 6.293 3.182 1.00 90.56 180 THR A CA 1
ATOM 1378 C C . THR A 1 180 ? -12.155 7.814 3.257 1.00 90.56 180 THR A C 1
ATOM 1380 O O . THR A 1 180 ? -11.368 8.405 2.523 1.00 90.56 180 THR A O 1
ATOM 1383 N N . ILE A 1 181 ? -12.886 8.455 4.170 1.00 90.88 181 ILE A N 1
ATOM 1384 C CA . ILE A 1 181 ? -12.879 9.921 4.285 1.00 90.88 181 ILE A CA 1
ATOM 1385 C C . ILE A 1 181 ? -11.514 10.427 4.783 1.00 90.88 181 ILE A C 1
ATOM 1387 O O . ILE A 1 181 ? -10.964 11.361 4.204 1.00 90.88 181 ILE A O 1
ATOM 1391 N N . LEU A 1 182 ? -10.909 9.782 5.790 1.00 89.75 182 LEU A N 1
ATOM 1392 C CA . LEU A 1 182 ? -9.574 10.154 6.289 1.00 89.75 182 LEU A CA 1
ATOM 1393 C C . LEU A 1 182 ? -8.492 10.040 5.203 1.00 89.75 182 LEU A C 1
ATOM 1395 O O . LEU A 1 182 ? -7.585 10.870 5.153 1.00 89.75 182 LEU A O 1
ATOM 1399 N N . SER A 1 183 ? -8.602 9.059 4.303 1.00 90.44 183 SER A N 1
ATOM 1400 C CA . SER A 1 183 ? -7.651 8.879 3.197 1.00 90.44 183 SER A CA 1
ATOM 1401 C C . SER A 1 183 ? -7.713 9.985 2.137 1.00 90.44 183 SER A C 1
ATOM 1403 O O . SER A 1 183 ? -6.763 10.149 1.377 1.00 90.44 183 SER A O 1
ATOM 1405 N N . ARG A 1 184 ? -8.794 10.781 2.105 1.00 89.69 184 ARG A N 1
ATOM 1406 C CA . ARG A 1 184 ? -8.946 11.928 1.192 1.00 89.69 184 ARG A CA 1
ATOM 1407 C C . ARG A 1 184 ? -8.236 13.190 1.689 1.00 89.69 184 ARG A C 1
ATOM 1409 O O . ARG A 1 184 ? -8.077 14.136 0.926 1.00 89.69 184 ARG A O 1
ATOM 1416 N N . ILE A 1 185 ? -7.772 13.222 2.941 1.00 90.19 185 ILE A N 1
ATOM 1417 C CA . ILE A 1 185 ? -7.131 14.413 3.520 1.00 90.19 185 ILE A CA 1
ATOM 1418 C C . ILE A 1 185 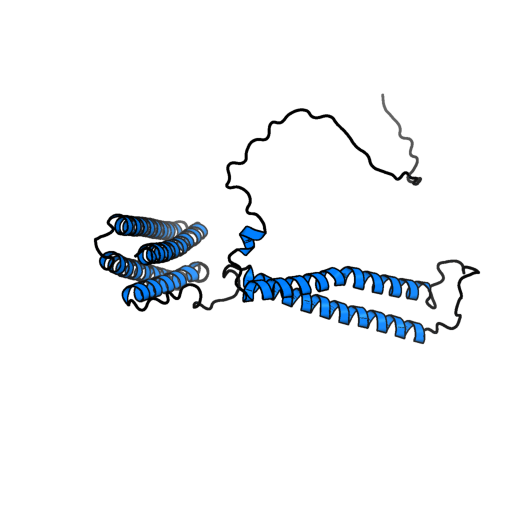? -5.937 14.913 2.684 1.00 90.19 185 ILE A C 1
ATOM 1420 O O . ILE A 1 185 ? -5.911 16.108 2.402 1.00 90.19 185 ILE A O 1
ATOM 1424 N N . PRO A 1 186 ? -4.972 14.075 2.249 1.00 87.94 186 PRO A N 1
ATOM 1425 C CA . PRO A 1 186 ? -3.797 14.564 1.524 1.00 87.94 186 PRO A CA 1
ATOM 1426 C C . PRO A 1 186 ? -4.124 15.244 0.194 1.00 87.94 186 PRO A C 1
ATOM 1428 O O . PRO A 1 186 ? -3.403 16.149 -0.204 1.00 87.94 186 PRO A O 1
ATOM 1431 N N . ILE A 1 187 ? -5.203 14.823 -0.472 1.00 88.44 187 ILE A N 1
ATOM 1432 C CA . ILE A 1 187 ? -5.617 15.378 -1.768 1.00 88.44 187 ILE A CA 1
ATOM 1433 C C . ILE A 1 187 ? -6.515 16.614 -1.632 1.00 88.44 187 ILE A C 1
ATOM 1435 O O . ILE A 1 187 ? -6.538 17.449 -2.526 1.00 88.44 187 ILE A O 1
ATOM 1439 N N . GLN A 1 188 ? -7.264 16.736 -0.532 1.00 88.94 188 GLN A N 1
ATOM 1440 C CA . GLN A 1 188 ? -8.251 17.806 -0.343 1.00 88.94 188 GLN A CA 1
ATOM 1441 C C . GLN A 1 188 ? -7.742 18.961 0.524 1.00 88.94 188 GLN A C 1
ATOM 1443 O O . GLN A 1 188 ? -8.381 20.004 0.544 1.00 88.94 188 GLN A O 1
ATOM 1448 N N . ILE A 1 189 ? -6.615 18.810 1.233 1.00 88.38 189 ILE A N 1
ATOM 1449 C CA . ILE A 1 189 ? -6.127 19.809 2.202 1.00 88.38 189 ILE A CA 1
ATOM 1450 C C . ILE A 1 189 ? -5.768 21.170 1.583 1.00 88.38 189 ILE A C 1
ATOM 1452 O O . ILE A 1 189 ? -5.806 22.177 2.290 1.00 88.38 189 ILE A O 1
ATOM 1456 N N . ASP A 1 190 ? -5.427 21.212 0.292 1.00 87.75 190 ASP A N 1
ATOM 1457 C CA . ASP A 1 190 ? -5.040 22.450 -0.394 1.00 87.75 190 ASP A CA 1
ATOM 1458 C C . ASP A 1 190 ? -6.265 23.296 -0.811 1.00 87.75 190 ASP A C 1
ATOM 1460 O O . ASP A 1 190 ? -6.177 24.524 -0.868 1.00 87.75 190 ASP A O 1
ATOM 1464 N N . ASP A 1 191 ? -7.435 22.677 -1.023 1.00 92.25 191 ASP A N 1
ATOM 1465 C CA . ASP A 1 191 ? -8.696 23.390 -1.270 1.00 92.25 191 ASP A CA 1
ATOM 1466 C C . ASP A 1 191 ? -9.459 23.586 0.043 1.00 92.25 191 ASP A C 1
ATOM 1468 O O . ASP A 1 191 ? -10.088 22.674 0.581 1.00 92.25 191 ASP A O 1
ATOM 1472 N N . ARG A 1 192 ? -9.468 24.824 0.546 1.00 90.00 192 ARG A N 1
ATOM 1473 C CA . ARG A 1 192 ? -10.117 25.170 1.817 1.00 90.00 192 ARG A CA 1
ATOM 1474 C C . ARG A 1 192 ? -11.607 24.812 1.868 1.00 90.00 192 ARG A C 1
ATOM 1476 O O . ARG A 1 192 ? -12.087 24.470 2.949 1.00 90.00 192 ARG A O 1
ATOM 1483 N N . LYS A 1 193 ? -12.355 24.932 0.764 1.00 92.81 193 LYS A N 1
ATOM 1484 C CA . LYS A 1 193 ? -13.799 24.640 0.759 1.00 92.81 193 LYS A CA 1
ATOM 1485 C C . LYS A 1 193 ? -14.028 23.138 0.852 1.00 92.81 193 LYS A C 1
ATOM 1487 O O . LYS A 1 193 ? -14.712 22.704 1.778 1.00 92.81 193 LYS A O 1
ATOM 1492 N N . GLN A 1 194 ? -13.381 22.371 -0.026 1.00 93.19 194 GLN A N 1
ATOM 1493 C CA . GLN A 1 194 ? -13.457 20.907 -0.003 1.00 93.19 194 GLN A CA 1
ATOM 1494 C C . GLN A 1 194 ? -12.952 20.358 1.334 1.00 93.19 194 GLN A C 1
ATOM 1496 O O . GLN A 1 194 ? -13.614 19.535 1.953 1.00 93.19 194 GLN A O 1
ATOM 1501 N N . PHE A 1 195 ? -11.841 20.884 1.854 1.00 93.75 195 PHE A N 1
ATOM 1502 C CA . PHE A 1 195 ? -11.281 20.433 3.123 1.00 93.75 195 PHE A CA 1
ATOM 1503 C C . PHE A 1 195 ? -12.228 20.642 4.312 1.00 93.75 195 PHE A C 1
ATOM 1505 O O . PHE A 1 195 ? -12.330 19.778 5.184 1.00 93.75 195 PHE A O 1
ATOM 1512 N N . LEU A 1 196 ? -12.948 21.770 4.365 1.00 93.38 196 LEU A N 1
ATOM 1513 C CA . LEU A 1 196 ? -13.936 22.020 5.419 1.00 93.38 196 LEU A CA 1
ATOM 1514 C C . LEU A 1 196 ? -15.133 21.065 5.336 1.00 93.38 196 LEU A C 1
ATOM 1516 O O . LEU A 1 196 ? -15.673 20.692 6.380 1.00 93.38 196 LEU A O 1
ATOM 1520 N N . GLU A 1 197 ? -15.541 20.659 4.135 1.00 94.94 197 GLU A N 1
ATOM 1521 C CA . GLU A 1 197 ? -16.563 19.623 3.939 1.00 94.94 197 GLU A CA 1
ATOM 1522 C C . GLU A 1 197 ? -16.057 18.264 4.430 1.00 94.94 197 GLU A C 1
ATOM 1524 O O . GLU A 1 197 ? -16.708 17.636 5.267 1.00 94.94 197 GLU A O 1
ATOM 1529 N N . THR A 1 198 ? -14.835 17.881 4.061 1.00 93.62 198 THR A N 1
ATOM 1530 C CA . THR A 1 198 ? -14.192 16.644 4.529 1.00 93.62 198 THR A CA 1
ATOM 1531 C C . THR A 1 198 ? -14.081 16.597 6.049 1.00 93.62 198 THR A C 1
ATOM 1533 O O . THR A 1 198 ? -14.369 15.570 6.658 1.00 93.62 198 THR A O 1
ATOM 1536 N N . ILE A 1 199 ? -13.722 17.704 6.709 1.00 94.50 199 ILE A N 1
ATOM 1537 C CA . ILE A 1 199 ? -13.663 17.764 8.180 1.00 94.50 199 ILE A CA 1
ATOM 1538 C C . ILE A 1 199 ? -15.043 17.515 8.803 1.00 94.50 199 ILE A C 1
ATOM 1540 O O . ILE A 1 199 ? -15.138 16.804 9.809 1.00 94.50 199 ILE A O 1
ATOM 1544 N N . LYS A 1 200 ? -16.114 18.066 8.217 1.00 95.00 200 LYS A N 1
ATOM 1545 C CA . LYS A 1 200 ? -17.489 17.811 8.678 1.00 95.00 200 LYS A CA 1
ATOM 1546 C C . LYS A 1 200 ? -17.868 16.339 8.495 1.00 95.00 200 LYS A C 1
ATOM 1548 O O . LYS A 1 200 ? -18.409 15.739 9.425 1.00 95.00 200 LYS A O 1
ATOM 1553 N N . GLU A 1 201 ? -17.529 15.740 7.353 1.00 96.00 201 GLU A N 1
ATOM 1554 C CA . GLU A 1 201 ? -17.743 14.310 7.088 1.00 96.00 201 GLU A CA 1
ATOM 1555 C C . GLU A 1 201 ? -16.976 13.412 8.074 1.00 96.00 201 GLU A C 1
ATOM 1557 O O . GLU A 1 201 ? -17.526 12.425 8.578 1.00 96.00 201 GLU A O 1
ATOM 1562 N N . ILE A 1 202 ? -15.727 13.768 8.404 1.00 95.62 202 ILE A N 1
ATOM 1563 C CA . ILE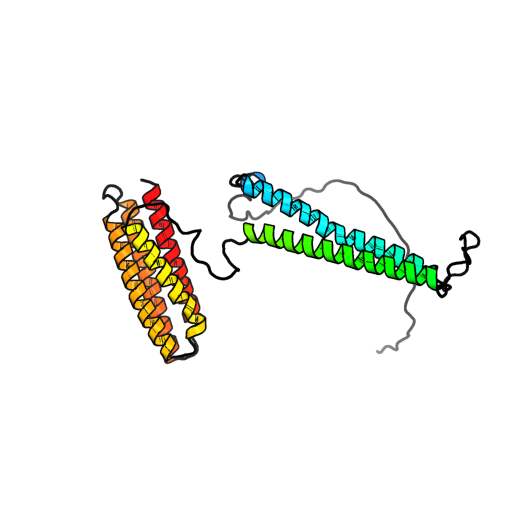 A 1 202 ? -14.910 13.061 9.403 1.00 95.62 202 ILE A CA 1
ATOM 1564 C C . ILE A 1 202 ? -15.584 13.128 10.772 1.00 95.62 202 ILE A C 1
ATOM 1566 O O . ILE A 1 202 ? -15.726 12.097 11.429 1.00 95.62 202 ILE A O 1
ATOM 1570 N N . ALA A 1 203 ? -16.030 14.311 11.203 1.00 94.94 203 ALA A N 1
ATOM 1571 C CA . ALA A 1 203 ? -16.691 14.478 12.495 1.00 94.94 203 ALA A CA 1
ATOM 1572 C C . ALA A 1 203 ? -17.965 13.620 12.603 1.00 94.94 203 ALA A C 1
ATOM 1574 O O . ALA A 1 203 ? -18.153 12.925 13.605 1.00 94.94 203 ALA A O 1
ATOM 1575 N N . GLY A 1 204 ? -18.796 13.606 11.553 1.00 96.00 204 GLY A N 1
ATOM 1576 C CA . GLY A 1 204 ? -19.978 12.741 11.481 1.00 96.00 204 GLY A CA 1
ATOM 1577 C C . GLY A 1 204 ? -19.623 11.252 11.523 1.00 96.00 204 GLY A C 1
ATOM 1578 O O . GLY A 1 204 ? -20.216 10.487 12.280 1.00 96.00 204 GLY A O 1
ATOM 1579 N N . SER A 1 205 ? -18.593 10.843 10.782 1.00 95.56 205 SER A N 1
ATOM 1580 C CA . SER A 1 205 ? -18.163 9.440 10.716 1.00 95.56 205 SER A CA 1
ATOM 1581 C C . SER A 1 205 ? -17.531 8.936 12.014 1.00 95.56 205 SER A C 1
ATOM 1583 O O . SER A 1 205 ? -17.769 7.792 12.399 1.00 95.56 205 SER A O 1
ATOM 1585 N N . ILE A 1 206 ? -16.777 9.782 12.725 1.00 96.06 206 ILE A N 1
ATOM 1586 C CA . ILE A 1 206 ? -16.250 9.482 14.067 1.00 96.06 206 ILE A CA 1
ATOM 1587 C C . ILE A 1 206 ? -17.403 9.241 15.043 1.00 96.06 206 ILE A C 1
ATOM 1589 O O . ILE A 1 206 ? -17.352 8.283 15.815 1.00 96.06 206 ILE A O 1
ATOM 1593 N N . LYS A 1 207 ? -18.443 10.084 14.998 1.00 95.75 207 LYS A N 1
ATOM 1594 C CA . LYS A 1 207 ? -19.629 9.929 15.845 1.00 95.75 207 LYS A CA 1
ATOM 1595 C C . LYS A 1 207 ? -20.337 8.602 15.564 1.00 95.75 207 LYS A C 1
ATOM 1597 O O . LYS A 1 207 ? -20.506 7.809 16.482 1.00 95.75 207 LYS A O 1
ATOM 1602 N N . HIS A 1 208 ? -20.656 8.320 14.299 1.00 94.88 208 HIS A N 1
ATOM 1603 C CA . HIS A 1 208 ? -21.324 7.070 13.924 1.00 94.88 208 HIS A CA 1
ATOM 1604 C C . HIS A 1 208 ? -20.510 5.826 14.311 1.00 94.88 208 HIS A C 1
ATOM 1606 O O . HIS A 1 208 ? -21.082 4.855 14.802 1.00 94.88 208 HIS A O 1
ATOM 1612 N N . LEU A 1 209 ? -19.180 5.859 14.155 1.00 94.88 209 LEU A N 1
ATOM 1613 C CA . LEU A 1 209 ? -18.313 4.758 14.581 1.00 94.88 209 LEU A CA 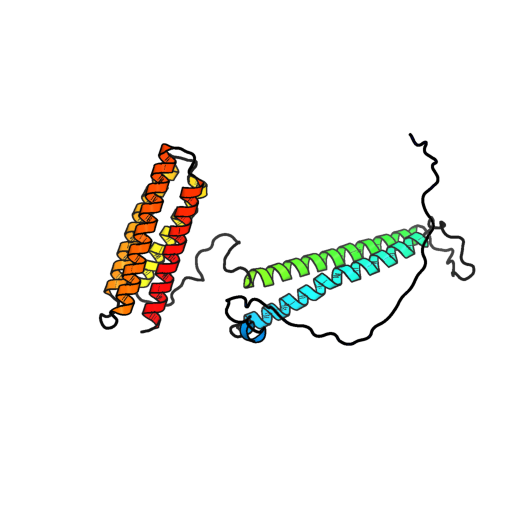1
ATOM 1614 C C . LEU A 1 209 ? -18.376 4.525 16.099 1.00 94.88 209 LEU A C 1
ATOM 1616 O O . LEU A 1 209 ? -18.450 3.380 16.534 1.00 94.88 209 LEU A O 1
ATOM 1620 N N . LEU A 1 210 ? -18.350 5.593 16.902 1.00 95.25 210 LEU A N 1
ATOM 1621 C CA . LEU A 1 210 ? -18.433 5.503 18.364 1.00 95.25 210 LEU A CA 1
ATOM 1622 C C . LEU A 1 210 ? -19.796 4.996 18.847 1.00 95.25 210 LEU A C 1
ATOM 1624 O O . LEU A 1 210 ? -19.851 4.209 19.797 1.00 95.25 210 LEU A O 1
ATOM 1628 N N . ASP A 1 211 ? -20.875 5.417 18.188 1.00 94.50 211 ASP A N 1
ATOM 1629 C CA . ASP A 1 211 ? -22.232 4.958 18.487 1.00 94.50 211 ASP A CA 1
ATOM 1630 C C . ASP A 1 211 ? -22.373 3.460 18.166 1.00 94.50 211 ASP A C 1
ATOM 1632 O O . ASP A 1 211 ? -22.831 2.687 19.009 1.00 94.50 211 ASP A O 1
ATOM 1636 N N . ALA A 1 212 ? -21.901 3.024 16.991 1.00 92.50 212 ALA A N 1
ATOM 1637 C CA . ALA A 1 212 ? -21.875 1.611 16.608 1.00 92.50 212 ALA A CA 1
ATOM 1638 C C . ALA A 1 212 ? -21.005 0.775 17.560 1.00 92.50 212 ALA A C 1
ATOM 1640 O O . ALA A 1 212 ? -21.409 -0.306 17.983 1.00 92.50 212 ALA A O 1
ATOM 1641 N N . PHE A 1 213 ? -19.840 1.290 17.961 1.00 92.38 213 PHE A N 1
ATOM 1642 C CA . PHE A 1 213 ? -18.963 0.588 18.895 1.00 92.38 213 PHE A CA 1
ATOM 1643 C C . PHE A 1 213 ? -19.593 0.440 20.285 1.00 92.38 213 PHE A C 1
ATOM 1645 O O . PHE A 1 213 ? -19.494 -0.618 20.896 1.00 92.38 213 PHE A O 1
ATOM 1652 N N . THR A 1 214 ? -20.302 1.465 20.763 1.00 92.56 214 THR A N 1
ATOM 1653 C CA . THR A 1 214 ? -21.017 1.403 22.048 1.00 92.56 214 THR A CA 1
ATOM 1654 C C . THR A 1 214 ? -22.146 0.369 22.021 1.00 92.56 214 THR A C 1
ATOM 1656 O O . THR A 1 214 ? -22.338 -0.325 23.016 1.00 92.56 214 THR A O 1
ATOM 1659 N N . LYS A 1 215 ? -22.844 0.207 20.886 1.00 90.06 215 LYS A N 1
ATOM 1660 C CA . LYS A 1 215 ? -23.838 -0.867 20.707 1.00 90.06 215 LYS A CA 1
ATOM 1661 C C . LYS A 1 215 ? -23.199 -2.253 20.800 1.00 90.06 215 LYS A C 1
ATOM 1663 O O . LYS A 1 215 ? -23.675 -3.075 21.570 1.00 90.06 215 LYS A O 1
ATOM 1668 N N . VAL A 1 216 ? -22.074 -2.469 20.113 1.00 88.00 216 VAL A N 1
ATOM 1669 C CA . VAL A 1 216 ? -21.332 -3.743 20.178 1.00 88.00 216 VAL A CA 1
ATOM 1670 C C . VAL A 1 216 ? -20.864 -4.053 21.607 1.00 88.00 216 VAL A C 1
ATOM 1672 O O . VAL A 1 216 ? -21.002 -5.181 22.061 1.00 88.00 216 VAL A O 1
ATOM 1675 N N . ILE A 1 217 ? -20.373 -3.060 22.358 1.00 87.25 217 ILE A N 1
ATOM 1676 C CA . ILE A 1 217 ? -19.985 -3.247 23.772 1.00 87.25 217 ILE A CA 1
ATOM 1677 C C . ILE A 1 217 ? -21.189 -3.640 24.650 1.00 87.25 217 ILE A C 1
ATOM 1679 O O . ILE A 1 217 ? -21.035 -4.408 25.603 1.00 87.25 217 ILE A O 1
ATOM 1683 N N . ALA A 1 218 ? -22.380 -3.111 24.353 1.00 86.06 218 ALA A N 1
ATOM 1684 C CA . ALA A 1 218 ? -23.601 -3.407 25.099 1.00 86.06 218 ALA A CA 1
ATOM 1685 C C . ALA A 1 218 ? -24.153 -4.816 24.815 1.00 86.06 218 ALA A C 1
ATOM 1687 O O . ALA A 1 218 ? -24.709 -5.430 25.724 1.00 86.06 218 ALA A O 1
ATOM 1688 N N . GLU A 1 219 ? -23.980 -5.319 23.590 1.00 82.75 219 GLU A N 1
ATOM 1689 C CA . GLU A 1 219 ? -24.463 -6.635 23.147 1.00 82.75 219 GLU A CA 1
ATOM 1690 C C . GLU A 1 219 ? -23.619 -7.809 23.653 1.00 82.75 219 GLU A C 1
ATOM 1692 O O . GLU A 1 219 ? -24.138 -8.915 23.783 1.00 82.75 219 GLU A O 1
ATOM 1697 N N . ILE A 1 220 ? -22.349 -7.580 24.002 1.00 76.56 220 ILE A N 1
ATOM 1698 C CA . ILE A 1 220 ? -21.495 -8.621 24.590 1.00 76.56 220 ILE A CA 1
ATOM 1699 C C . ILE A 1 220 ? -22.084 -9.041 25.954 1.00 76.56 220 ILE A C 1
ATOM 1701 O O . ILE A 1 220 ? -22.312 -8.173 26.813 1.00 76.56 220 ILE A O 1
ATOM 1705 N N . PRO A 1 221 ? -22.355 -10.339 26.194 1.00 67.31 221 PRO A N 1
ATOM 1706 C CA . PRO A 1 221 ? -22.972 -10.809 27.430 1.00 67.31 221 PRO A CA 1
ATOM 1707 C C . PRO A 1 221 ? -22.128 -10.443 28.661 1.00 67.31 221 PRO A C 1
ATOM 1709 O O . PRO A 1 221 ? -20.902 -10.427 28.654 1.00 67.31 221 PRO A O 1
ATOM 1712 N N . GLY A 1 222 ? -22.795 -10.089 29.763 1.00 59.31 222 GLY A N 1
ATOM 1713 C CA . GLY A 1 222 ? -22.159 -9.553 30.978 1.00 59.31 222 GLY A CA 1
ATOM 1714 C C . GLY A 1 222 ? -21.280 -10.525 31.780 1.00 59.31 222 GLY A C 1
ATOM 1715 O O . GLY A 1 222 ? -20.847 -10.149 32.865 1.00 59.31 222 GLY A O 1
ATOM 1716 N N . SER A 1 223 ? -21.030 -11.742 31.285 1.00 54.91 223 SER A N 1
ATOM 1717 C CA . SER A 1 223 ? -20.260 -12.774 31.992 1.00 54.91 223 SER A CA 1
ATOM 1718 C C . SER A 1 223 ? -18.746 -12.515 31.981 1.00 54.91 223 SER A C 1
ATOM 1720 O O . SER A 1 223 ? -18.048 -13.013 32.861 1.00 54.91 223 SER A O 1
ATOM 1722 N N . GLU A 1 224 ? -18.235 -11.704 31.046 1.00 61.44 224 GLU A N 1
ATOM 1723 C CA . GLU A 1 224 ? -16.806 -11.374 30.944 1.00 61.44 224 GLU A CA 1
ATOM 1724 C C . GLU A 1 224 ? -16.547 -9.880 31.186 1.00 61.44 224 GLU A C 1
ATOM 1726 O O . GLU A 1 224 ? -16.456 -9.052 30.275 1.00 61.44 224 GLU A O 1
ATOM 1731 N N . SER A 1 225 ? -16.391 -9.508 32.457 1.00 65.69 225 SER A N 1
ATOM 1732 C CA . SER A 1 225 ? -16.013 -8.147 32.864 1.00 65.69 225 SER A CA 1
ATOM 1733 C C . SER A 1 225 ? -14.641 -7.710 32.317 1.00 65.69 225 SER A C 1
ATOM 1735 O O . SER A 1 225 ? -14.399 -6.512 32.173 1.00 65.69 225 SER A O 1
ATOM 1737 N N . GLY A 1 226 ? -13.775 -8.657 31.931 1.00 76.56 226 GLY A N 1
ATOM 1738 C CA . GLY A 1 226 ? -12.485 -8.389 31.285 1.00 76.56 226 GLY A CA 1
ATOM 1739 C C . GLY A 1 226 ? -12.604 -7.829 29.861 1.00 76.56 226 GLY A C 1
ATOM 1740 O O . GLY A 1 226 ? -12.031 -6.779 29.564 1.00 76.56 226 GLY A O 1
ATOM 1741 N N . SER A 1 227 ? -13.384 -8.467 28.987 1.00 79.44 227 SER A N 1
ATOM 1742 C CA . SER A 1 227 ? -13.518 -8.072 27.575 1.00 79.44 227 SER A CA 1
ATOM 1743 C C . SER A 1 227 ? -14.187 -6.713 27.404 1.00 79.44 227 SER A C 1
ATOM 1745 O O . SER A 1 227 ? -13.712 -5.870 26.637 1.00 79.44 227 SER A O 1
ATOM 1747 N N . LYS A 1 228 ? -15.232 -6.431 28.195 1.00 83.62 228 LYS A N 1
ATOM 1748 C CA . LYS A 1 228 ? -15.878 -5.107 28.208 1.00 83.62 228 LYS A CA 1
ATOM 1749 C C . LYS A 1 228 ? -14.910 -4.001 28.616 1.00 83.62 228 LYS A C 1
ATOM 1751 O O . LYS A 1 228 ? -14.902 -2.940 27.993 1.00 83.62 228 LYS A O 1
ATOM 1756 N N . GLN A 1 229 ? -14.066 -4.261 29.615 1.00 88.56 229 GLN A N 1
ATOM 1757 C CA . GLN A 1 229 ? -13.062 -3.303 30.071 1.00 88.56 229 GLN A CA 1
ATOM 1758 C C . GLN A 1 229 ? -12.031 -3.002 28.972 1.00 88.56 229 GLN A C 1
ATOM 1760 O O . GLN A 1 229 ? -11.741 -1.834 28.709 1.00 88.56 229 GLN A O 1
ATOM 1765 N N . ILE A 1 230 ? -11.535 -4.031 28.276 1.00 89.12 230 ILE A N 1
ATOM 1766 C CA . ILE A 1 230 ? -10.584 -3.873 27.165 1.00 89.12 230 ILE A CA 1
ATOM 1767 C C . ILE A 1 230 ? -11.190 -3.008 26.049 1.00 89.12 230 ILE A C 1
ATOM 1769 O O . ILE A 1 230 ? -10.530 -2.092 25.546 1.00 89.12 230 ILE A O 1
ATOM 1773 N N . LEU A 1 231 ? -12.446 -3.264 25.671 1.00 89.06 231 LEU A N 1
ATOM 1774 C CA . LEU A 1 231 ? -13.134 -2.515 24.616 1.00 89.06 231 LEU A CA 1
ATOM 1775 C C . LEU A 1 231 ? -13.396 -1.057 25.012 1.00 89.06 231 LEU A C 1
ATOM 1777 O O . LEU A 1 231 ? -13.153 -0.151 24.209 1.00 89.06 231 LEU A O 1
ATOM 1781 N N . GLU A 1 232 ? -13.808 -0.806 26.254 1.00 90.94 232 GLU A N 1
ATOM 1782 C CA . GLU A 1 232 ? -13.953 0.554 26.786 1.00 90.94 232 GLU A CA 1
ATOM 1783 C C . GLU A 1 232 ? -12.607 1.298 26.834 1.00 90.94 232 GLU A C 1
ATOM 1785 O O . GLU A 1 232 ? -12.537 2.493 26.531 1.00 90.94 232 GLU A O 1
ATOM 1790 N N . ASP A 1 233 ? -11.500 0.612 27.116 1.00 91.88 233 ASP A N 1
ATOM 1791 C CA . ASP A 1 233 ? -10.175 1.232 27.074 1.00 91.88 233 ASP A CA 1
ATOM 1792 C C . ASP A 1 233 ? -9.727 1.550 25.638 1.00 91.88 233 ASP A C 1
ATOM 1794 O O . ASP A 1 233 ? -9.210 2.647 25.388 1.00 91.88 233 ASP A O 1
ATOM 1798 N N . ARG A 1 234 ? -10.019 0.678 24.659 1.00 92.31 234 ARG A N 1
ATOM 1799 C CA . ARG A 1 234 ? -9.819 0.988 23.226 1.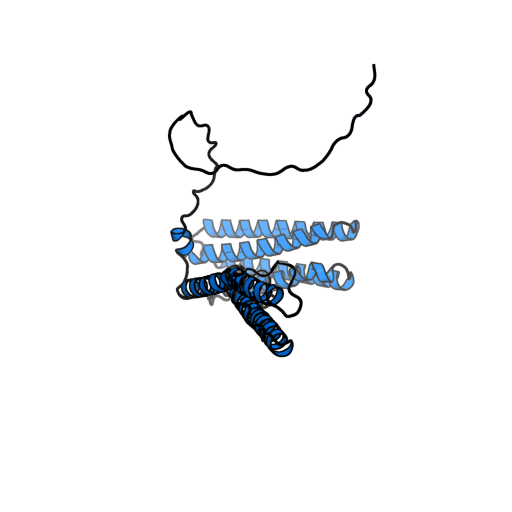00 92.31 234 ARG A CA 1
ATOM 1800 C C . ARG A 1 234 ? -10.661 2.191 22.784 1.00 92.31 234 ARG A C 1
ATOM 1802 O O . ARG A 1 234 ? -10.170 3.050 22.048 1.00 92.31 234 ARG A O 1
ATOM 1809 N N . LYS A 1 235 ? -11.905 2.303 23.264 1.00 93.31 235 LYS A N 1
ATOM 1810 C CA . LYS A 1 235 ? -12.805 3.439 22.992 1.00 93.31 235 LYS A CA 1
ATOM 1811 C C . LYS A 1 235 ? -12.215 4.753 23.497 1.00 93.31 235 LYS A C 1
ATOM 1813 O O . LYS A 1 235 ? -12.148 5.728 22.743 1.00 93.31 235 LYS A O 1
ATOM 1818 N N . LYS A 1 236 ? -11.738 4.784 24.747 1.00 94.00 236 LYS A N 1
ATOM 1819 C CA . LYS A 1 236 ? -11.079 5.966 25.337 1.00 94.00 236 LYS A CA 1
ATOM 1820 C C . LYS A 1 236 ? -9.839 6.373 24.546 1.00 94.00 236 LYS A C 1
ATOM 1822 O O . LYS A 1 236 ? -9.625 7.565 24.314 1.00 94.00 236 LYS A O 1
ATOM 1827 N N . GLU A 1 237 ? -9.033 5.400 24.125 1.00 93.88 237 GLU A N 1
ATOM 1828 C CA . GLU A 1 237 ? -7.836 5.653 23.325 1.00 93.88 237 GLU A CA 1
ATOM 1829 C C . GLU A 1 237 ? -8.195 6.285 21.971 1.00 93.88 237 GLU A C 1
ATOM 1831 O O . GLU A 1 237 ? -7.654 7.338 21.623 1.00 93.88 237 GLU A O 1
ATOM 1836 N N . PHE A 1 238 ? -9.182 5.742 21.257 1.00 95.44 238 PHE A N 1
ATOM 1837 C CA . PHE A 1 238 ? -9.660 6.317 19.997 1.00 95.44 238 PHE A CA 1
ATOM 1838 C C . PHE A 1 238 ? -10.183 7.756 20.161 1.00 95.44 238 PHE A C 1
ATOM 1840 O O . PHE A 1 238 ? -9.816 8.641 19.382 1.00 95.44 238 PHE A O 1
ATOM 1847 N N . VAL A 1 239 ? -10.954 8.037 21.219 1.00 96.38 239 VAL A N 1
ATOM 1848 C CA . VAL A 1 239 ? -11.420 9.403 21.542 1.00 96.38 239 VAL A CA 1
ATOM 1849 C C . VAL A 1 239 ? -10.248 10.353 21.824 1.00 96.38 239 VAL A C 1
ATOM 1851 O O . VAL A 1 239 ? -10.290 11.536 21.476 1.00 96.38 239 VAL A O 1
ATOM 1854 N N . ARG A 1 240 ? -9.166 9.868 22.440 1.00 94.81 240 ARG A N 1
ATOM 1855 C CA . ARG A 1 240 ? -7.956 10.676 22.655 1.00 94.81 240 ARG A CA 1
ATOM 1856 C C . ARG A 1 240 ? -7.302 11.052 21.323 1.00 94.81 240 ARG A C 1
ATOM 1858 O O . ARG A 1 240 ? -6.934 12.215 21.136 1.00 94.81 240 ARG A O 1
ATOM 1865 N N . TYR A 1 241 ? -7.189 10.109 20.389 1.00 94.62 241 TYR A N 1
ATOM 1866 C CA . TYR A 1 241 ? -6.623 10.376 19.064 1.00 94.62 241 TYR A CA 1
ATOM 1867 C C . TYR A 1 241 ? -7.515 11.284 18.205 1.00 94.62 241 TYR A C 1
ATOM 1869 O O . TYR A 1 241 ? -6.979 12.144 17.505 1.00 94.62 241 TYR A O 1
ATOM 1877 N N . SER A 1 242 ? -8.847 11.202 18.318 1.00 96.06 242 SER A N 1
ATOM 1878 C CA . SER A 1 242 ? -9.758 12.115 17.601 1.00 96.06 242 SER A CA 1
ATOM 1879 C C . SER A 1 242 ? -9.651 13.560 18.096 1.00 96.06 242 SER A C 1
ATOM 1881 O O . SER A 1 242 ? -9.627 14.503 17.296 1.00 96.06 242 SER A O 1
ATOM 1883 N N . LYS A 1 243 ? -9.474 13.749 19.410 1.00 95.69 243 LYS A N 1
ATOM 1884 C CA . LYS A 1 243 ? -9.154 15.059 19.998 1.00 95.69 243 LYS A CA 1
ATOM 1885 C C . LYS A 1 243 ? -7.796 15.573 19.518 1.00 95.69 243 LYS A C 1
ATOM 1887 O O . LYS A 1 243 ? -7.690 16.740 19.144 1.00 95.69 243 LYS A O 1
ATOM 1892 N N . LYS A 1 244 ? -6.769 14.714 19.476 1.00 93.94 244 LYS A N 1
ATOM 1893 C CA . LYS A 1 244 ? -5.437 15.084 18.967 1.00 93.94 244 LYS A CA 1
ATOM 1894 C C . LYS A 1 244 ? -5.505 15.538 17.507 1.00 93.94 244 LYS A C 1
ATOM 1896 O O . LYS A 1 244 ? -4.973 16.598 17.198 1.00 93.94 244 LYS A O 1
ATOM 1901 N N . PHE A 1 245 ? -6.209 14.799 16.648 1.00 95.31 245 PHE A N 1
ATOM 1902 C CA . PHE A 1 245 ? -6.462 15.181 15.255 1.00 95.31 245 PHE A CA 1
ATOM 1903 C C . PHE A 1 245 ? -7.143 16.554 15.152 1.00 95.31 245 PHE A C 1
ATOM 1905 O O . PHE A 1 245 ? -6.651 17.437 14.454 1.00 95.31 245 PHE A O 1
ATOM 1912 N N . SER A 1 246 ? -8.200 16.784 15.936 1.00 95.06 246 SER A N 1
ATOM 1913 C CA . SER A 1 246 ? -8.900 18.077 15.977 1.00 95.06 246 SER A CA 1
ATOM 1914 C C . SER A 1 246 ? -7.978 19.235 16.382 1.00 95.06 246 SER A C 1
ATOM 1916 O O . SER A 1 246 ? -8.068 20.330 15.830 1.00 95.06 246 SER A O 1
ATOM 1918 N N . ASN A 1 247 ? -7.059 19.005 17.322 1.00 93.75 247 ASN A N 1
ATOM 1919 C CA . ASN A 1 247 ? -6.067 20.005 17.719 1.00 93.75 247 ASN A CA 1
ATOM 1920 C C . ASN A 1 247 ? -5.036 20.269 16.612 1.00 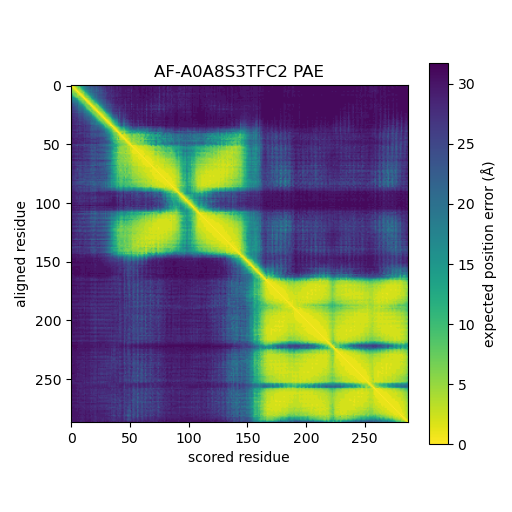93.75 247 ASN A C 1
ATOM 1922 O O . ASN A 1 247 ? -4.653 21.421 16.414 1.00 93.75 247 ASN A O 1
ATOM 1926 N N . MET A 1 248 ? -4.617 19.238 15.868 1.00 94.00 248 MET A N 1
ATOM 1927 C CA . MET A 1 248 ? -3.713 19.412 14.723 1.00 94.00 248 MET A CA 1
ATOM 1928 C C . MET A 1 248 ? -4.385 20.202 13.597 1.00 94.00 248 MET A C 1
ATOM 1930 O O . MET A 1 248 ? -3.747 21.074 13.017 1.00 94.00 248 MET A O 1
ATOM 1934 N N . LEU A 1 249 ? -5.680 19.975 13.346 1.00 92.62 249 LEU A N 1
ATOM 1935 C CA . LEU A 1 249 ? -6.462 20.785 12.407 1.00 92.62 249 LEU A CA 1
ATOM 1936 C C . LEU A 1 249 ? -6.497 22.260 12.820 1.00 92.62 249 LEU A C 1
ATOM 1938 O O . LEU A 1 249 ? -6.250 23.136 11.996 1.00 92.62 249 LEU A O 1
ATOM 1942 N N . LYS A 1 250 ? -6.752 22.549 14.103 1.00 91.62 250 LYS A N 1
ATOM 1943 C CA . LYS A 1 250 ? -6.736 23.928 14.621 1.00 91.62 250 LYS A CA 1
ATOM 1944 C C . LYS A 1 250 ? -5.373 24.594 14.428 1.00 91.62 250 LYS A C 1
ATOM 1946 O O . LYS A 1 250 ? -5.318 25.734 13.980 1.00 91.62 250 LYS A O 1
ATOM 1951 N N . ALA A 1 251 ? -4.288 23.883 14.740 1.00 90.19 251 ALA A N 1
ATOM 1952 C CA . ALA A 1 251 ? -2.929 24.386 14.545 1.00 90.19 251 ALA A CA 1
ATOM 1953 C C . ALA A 1 251 ? -2.612 24.617 13.059 1.00 90.19 251 ALA A C 1
ATOM 1955 O O . ALA A 1 251 ? -1.998 25.621 12.708 1.00 90.19 251 ALA A O 1
ATOM 1956 N N . PHE A 1 252 ? -3.083 23.730 12.180 1.00 92.19 252 PHE A N 1
ATOM 1957 C CA . PHE A 1 252 ? -2.944 23.877 10.735 1.00 92.19 252 PHE A CA 1
ATOM 1958 C C . PHE A 1 252 ? -3.640 25.140 10.209 1.00 92.19 252 PHE A C 1
ATOM 1960 O O . PHE A 1 252 ? -3.009 25.913 9.494 1.00 92.19 252 PHE A O 1
ATOM 1967 N N . PHE A 1 253 ? -4.887 25.401 10.612 1.00 90.19 253 PHE A N 1
ATOM 1968 C CA . PHE A 1 253 ? -5.607 26.609 10.187 1.00 90.19 253 PHE A CA 1
ATOM 1969 C C . PHE A 1 253 ? -5.051 27.910 10.774 1.00 90.19 253 PHE A C 1
ATOM 1971 O O . PHE A 1 253 ? -5.314 28.972 10.213 1.00 90.19 253 PHE A O 1
ATOM 1978 N N . ARG A 1 254 ? -4.319 27.845 11.892 1.00 88.81 254 ARG A N 1
ATOM 1979 C CA . ARG A 1 254 ? -3.714 29.022 12.525 1.00 88.81 254 ARG A CA 1
ATOM 1980 C C . ARG A 1 254 ? -2.361 29.385 11.912 1.00 88.81 254 ARG A C 1
ATOM 1982 O O . ARG A 1 254 ? -2.158 30.540 11.563 1.00 88.81 254 ARG A O 1
ATOM 1989 N N . ASP A 1 255 ? -1.469 28.401 11.771 1.00 82.94 255 ASP A N 1
ATOM 1990 C CA . ASP A 1 255 ? -0.043 28.643 11.500 1.00 82.94 255 ASP A CA 1
ATOM 1991 C C . ASP A 1 255 ? 0.407 28.145 10.103 1.00 82.94 255 ASP A C 1
ATOM 1993 O O . ASP A 1 255 ? 1.558 28.345 9.723 1.00 82.94 255 ASP A O 1
ATOM 1997 N N . GLY A 1 256 ? -0.453 27.453 9.336 1.00 70.88 256 GLY A N 1
ATOM 1998 C CA . GLY A 1 256 ? -0.216 27.006 7.945 1.00 70.88 256 GLY A CA 1
ATOM 1999 C C . GLY A 1 256 ? 0.867 25.929 7.732 1.00 70.88 256 GLY A C 1
ATOM 2000 O O . GLY A 1 256 ? 0.850 25.213 6.732 1.00 70.88 256 GLY A O 1
ATOM 2001 N N . SER A 1 257 ? 1.783 25.756 8.688 1.00 69.25 257 SER A N 1
ATOM 2002 C CA . SER A 1 257 ? 2.980 24.905 8.570 1.00 69.25 257 SER A CA 1
ATOM 2003 C C . SER A 1 257 ? 2.750 23.432 8.963 1.00 69.25 257 SER A C 1
ATOM 2005 O O . SER A 1 257 ? 3.528 22.544 8.629 1.00 69.25 257 SER A O 1
ATOM 2007 N N . GLN A 1 258 ? 1.632 23.114 9.625 1.00 80.06 258 GLN A N 1
ATOM 2008 C CA . GLN A 1 258 ? 1.429 21.815 10.287 1.00 80.06 258 GLN A CA 1
ATOM 2009 C C . GLN A 1 258 ? 0.766 20.721 9.421 1.00 80.06 258 GLN A C 1
ATOM 2011 O O . GLN A 1 258 ? 0.174 19.785 9.965 1.00 80.06 258 GLN A O 1
ATOM 2016 N N . ARG A 1 259 ? 0.865 20.790 8.083 1.00 85.75 259 ARG A N 1
ATOM 2017 C CA . ARG A 1 259 ? 0.217 19.822 7.161 1.00 85.75 259 ARG A CA 1
ATOM 2018 C C . ARG A 1 259 ? 0.579 18.369 7.470 1.00 85.75 259 ARG A C 1
ATOM 2020 O O . ARG A 1 259 ? -0.298 17.520 7.607 1.00 85.75 259 ARG A O 1
ATOM 2027 N N . GLN A 1 260 ? 1.865 18.098 7.679 1.00 87.94 260 GLN A N 1
ATOM 2028 C CA . GLN A 1 260 ? 2.352 16.750 7.974 1.00 87.94 260 GLN A CA 1
ATOM 2029 C C . GLN A 1 260 ? 1.774 16.186 9.283 1.00 87.94 260 GLN A C 1
ATOM 2031 O O . GLN A 1 260 ? 1.460 14.999 9.365 1.00 87.94 260 GLN A O 1
ATOM 2036 N N . ASN A 1 261 ? 1.557 17.035 10.290 1.00 89.19 261 ASN A N 1
ATOM 2037 C CA . ASN A 1 261 ? 0.968 16.625 11.564 1.00 89.19 261 ASN A CA 1
ATOM 2038 C C . ASN A 1 261 ? -0.522 16.274 11.436 1.00 89.19 261 ASN A C 1
ATOM 2040 O O . ASN A 1 261 ? -1.003 15.356 12.111 1.00 89.19 261 ASN A O 1
ATOM 2044 N N . VAL A 1 262 ? -1.250 16.942 10.537 1.00 91.81 262 VAL A N 1
ATOM 2045 C CA . VAL A 1 262 ? -2.631 16.570 10.188 1.00 91.81 262 VAL A CA 1
ATOM 2046 C C . VAL A 1 262 ? -2.656 15.193 9.519 1.00 91.81 262 VAL A C 1
ATOM 2048 O O . VAL A 1 262 ? -3.439 14.337 9.925 1.00 91.81 262 VAL A O 1
ATOM 2051 N N . PHE A 1 263 ? -1.750 14.927 8.574 1.00 92.31 263 PHE A N 1
ATOM 2052 C CA . PHE A 1 263 ? -1.666 13.620 7.909 1.00 92.31 263 PHE A CA 1
ATOM 2053 C C . PHE A 1 263 ? -1.307 12.496 8.881 1.00 92.31 263 PHE A C 1
ATOM 2055 O O . PHE A 1 263 ? -1.953 11.448 8.901 1.00 92.31 263 PHE A O 1
ATOM 2062 N N . LEU A 1 264 ? -0.310 12.725 9.738 1.00 90.75 264 LEU A N 1
ATOM 2063 C CA . LEU A 1 264 ? 0.124 11.729 10.709 1.00 90.75 264 LEU A CA 1
ATOM 2064 C C . LEU A 1 264 ? -0.990 11.421 11.721 1.00 90.75 264 LEU A C 1
ATOM 2066 O O . LEU A 1 264 ? -1.250 10.259 12.026 1.00 90.75 264 LEU A O 1
ATOM 2070 N N . SER A 1 265 ? -1.698 12.448 12.205 1.00 92.81 265 SER A N 1
ATOM 2071 C CA . SER A 1 265 ? -2.835 12.259 13.116 1.00 92.81 265 SER A CA 1
ATOM 2072 C C . SER A 1 265 ? -4.040 11.576 12.457 1.00 92.81 265 SER A C 1
ATOM 2074 O O . SER A 1 265 ? -4.692 10.766 13.117 1.00 92.81 265 SER A O 1
ATOM 2076 N N . ALA A 1 266 ? -4.290 11.804 11.165 1.00 92.81 266 ALA A N 1
ATOM 2077 C CA . ALA A 1 266 ? -5.282 11.052 10.396 1.00 92.81 266 ALA A CA 1
ATOM 2078 C C . ALA A 1 266 ? -4.910 9.565 10.253 1.00 92.81 266 ALA A C 1
ATOM 2080 O O . ALA A 1 266 ? -5.747 8.692 10.488 1.00 92.81 266 ALA A O 1
ATOM 2081 N N . ASN A 1 267 ? -3.643 9.259 9.959 1.00 91.62 267 ASN A N 1
ATOM 2082 C CA . ASN A 1 267 ? -3.153 7.878 9.899 1.00 91.62 267 ASN A CA 1
ATOM 2083 C C . ASN A 1 267 ? -3.273 7.163 11.250 1.00 91.62 267 ASN A C 1
ATOM 2085 O O . ASN A 1 267 ? -3.670 5.998 11.296 1.00 91.62 267 ASN A O 1
ATOM 2089 N N . PHE A 1 268 ? -3.013 7.861 12.361 1.00 92.56 268 PHE A N 1
ATOM 2090 C CA . PHE A 1 268 ? -3.263 7.306 13.692 1.00 92.56 268 PHE A CA 1
ATOM 2091 C C . PHE A 1 268 ? -4.741 6.962 13.913 1.00 92.56 268 PHE A C 1
ATOM 2093 O O . PHE A 1 268 ? -5.027 5.923 14.501 1.00 92.56 268 PHE A O 1
ATOM 2100 N N . LEU A 1 269 ? -5.685 7.769 13.419 1.00 93.06 269 LEU A N 1
ATOM 2101 C CA . LEU A 1 269 ? -7.115 7.443 13.501 1.00 93.06 269 LEU A CA 1
ATOM 2102 C C . LEU A 1 269 ? -7.485 6.207 12.673 1.00 93.06 269 LEU A C 1
ATOM 2104 O O . LEU A 1 269 ? -8.247 5.364 13.151 1.00 93.06 269 LEU A O 1
ATOM 2108 N N . ILE A 1 270 ? -6.922 6.058 11.471 1.00 91.81 270 ILE A N 1
ATOM 2109 C CA . ILE A 1 270 ? -7.093 4.850 10.646 1.00 91.81 270 ILE A CA 1
ATOM 2110 C C . ILE A 1 270 ? -6.561 3.620 11.391 1.00 91.81 270 ILE A C 1
ATOM 2112 O O . ILE A 1 270 ? -7.249 2.601 11.485 1.00 91.81 270 ILE A O 1
ATOM 2116 N N . TYR A 1 271 ? -5.361 3.726 11.966 1.00 90.19 271 TYR A N 1
ATOM 2117 C CA . TYR A 1 271 ? -4.755 2.656 12.751 1.00 90.19 271 TYR A CA 1
ATOM 2118 C C . TYR A 1 271 ? -5.626 2.272 13.954 1.00 90.19 271 TYR A C 1
ATOM 2120 O O . TYR A 1 271 ? -5.965 1.102 14.111 1.00 90.19 271 TYR A O 1
ATOM 2128 N N . GLN A 1 272 ? -6.065 3.247 14.754 1.00 92.75 272 GLN A N 1
ATOM 2129 C CA . GLN A 1 272 ? -6.919 3.002 15.922 1.00 92.75 272 GLN A CA 1
ATOM 2130 C C . GLN A 1 272 ? -8.274 2.396 15.534 1.00 92.75 272 GLN A C 1
ATOM 2132 O O . GLN A 1 272 ? -8.773 1.511 16.223 1.00 92.75 272 GLN A O 1
ATOM 2137 N N . THR A 1 273 ? -8.833 2.791 14.386 1.00 92.06 273 THR A N 1
ATOM 2138 C CA . THR A 1 273 ? -10.045 2.168 13.828 1.00 92.06 273 THR A CA 1
ATOM 2139 C C . THR A 1 273 ? -9.824 0.679 13.542 1.00 92.06 273 THR A C 1
ATOM 2141 O O . THR A 1 273 ? -10.664 -0.152 13.878 1.00 92.06 273 THR A O 1
ATOM 2144 N N . ASN A 1 274 ? -8.674 0.311 12.968 1.00 90.94 274 ASN A N 1
ATOM 2145 C CA . ASN A 1 274 ? -8.334 -1.092 12.719 1.00 90.94 274 ASN A CA 1
ATOM 2146 C C . ASN A 1 274 ? -8.063 -1.868 14.017 1.00 90.94 274 ASN A C 1
ATOM 2148 O O . ASN A 1 274 ? -8.426 -3.041 14.100 1.00 90.94 274 ASN A O 1
ATOM 2152 N N . VAL A 1 275 ? -7.454 -1.233 15.024 1.00 88.88 275 VAL A N 1
ATOM 2153 C CA . VAL A 1 275 ? -7.256 -1.838 16.350 1.00 88.88 275 VAL A CA 1
ATOM 2154 C C . VAL A 1 275 ? -8.602 -2.160 16.991 1.00 88.88 275 VAL A C 1
ATOM 2156 O O . VAL A 1 275 ? -8.788 -3.299 17.399 1.00 88.88 275 VAL A O 1
ATOM 2159 N N . ILE A 1 276 ? -9.561 -1.223 16.996 1.00 89.00 276 ILE A N 1
ATOM 2160 C CA . ILE A 1 276 ? -10.923 -1.469 17.505 1.00 89.00 276 ILE A CA 1
ATOM 2161 C C . ILE A 1 276 ? -11.536 -2.699 16.832 1.00 89.00 276 ILE A C 1
ATOM 2163 O O . ILE A 1 276 ? -11.987 -3.608 17.520 1.00 89.00 276 ILE A O 1
ATOM 2167 N N . LEU A 1 277 ? -11.507 -2.764 15.498 1.00 87.31 277 LEU A N 1
ATOM 2168 C CA . LEU A 1 277 ? -12.082 -3.884 14.746 1.00 87.31 277 LEU A CA 1
ATOM 2169 C C . LEU A 1 277 ? -11.421 -5.227 15.087 1.00 87.31 277 LEU A C 1
ATOM 2171 O O . LEU A 1 277 ? -12.112 -6.237 15.214 1.00 87.31 277 LEU A O 1
ATOM 2175 N N . ARG A 1 278 ? -10.091 -5.246 15.243 1.00 84.75 278 ARG A N 1
ATOM 2176 C CA . ARG A 1 278 ? -9.346 -6.454 15.628 1.00 84.75 278 ARG A CA 1
ATOM 2177 C C . ARG A 1 278 ? -9.658 -6.879 17.056 1.00 84.75 278 ARG A C 1
ATOM 2179 O O . ARG A 1 278 ? -9.878 -8.062 17.276 1.00 84.75 278 ARG A O 1
ATOM 2186 N N . THR A 1 279 ? -9.693 -5.940 17.998 1.00 85.12 279 THR A N 1
ATOM 2187 C CA . THR A 1 279 ? -10.011 -6.232 19.399 1.00 85.12 279 THR A CA 1
ATOM 2188 C C . THR A 1 279 ? -11.439 -6.746 19.529 1.00 85.12 279 THR A C 1
ATOM 2190 O O . THR A 1 279 ? -11.641 -7.785 20.137 1.00 85.12 279 THR A O 1
ATOM 2193 N N . VAL A 1 280 ? -12.410 -6.092 18.886 1.00 84.06 280 VAL A N 1
ATOM 2194 C CA . VAL A 1 280 ? -13.800 -6.567 18.839 1.00 84.06 280 VAL A CA 1
ATOM 2195 C C . VAL A 1 280 ? -13.861 -7.992 18.296 1.00 84.06 280 VAL A C 1
ATOM 2197 O O . VAL A 1 280 ? -14.434 -8.858 18.939 1.00 84.06 280 VAL A O 1
ATOM 2200 N N . LYS A 1 281 ? -13.200 -8.271 17.165 1.00 82.69 281 LYS A N 1
ATOM 2201 C CA . LYS A 1 281 ? -13.148 -9.623 16.596 1.00 82.69 281 LYS A CA 1
ATOM 2202 C C . LYS A 1 281 ? -12.567 -10.654 17.574 1.00 82.69 281 LYS A C 1
ATOM 2204 O O . LYS A 1 281 ? -13.130 -11.729 17.706 1.00 82.69 281 LYS A O 1
ATOM 2209 N N . GLN A 1 282 ? -11.452 -10.332 18.229 1.00 80.19 282 GLN A N 1
ATOM 2210 C CA . GLN A 1 282 ? -10.771 -11.245 19.152 1.00 80.19 282 GLN A CA 1
ATOM 2211 C C . GLN A 1 282 ? -11.599 -11.549 20.395 1.00 80.19 282 GLN A C 1
ATOM 2213 O O . GLN A 1 282 ? -11.654 -12.701 20.809 1.00 80.19 282 GLN A O 1
ATOM 2218 N N . GLU A 1 283 ? -12.224 -10.534 20.988 1.00 76.50 283 GLU A N 1
ATOM 2219 C CA . GLU A 1 283 ? -13.015 -10.721 22.202 1.00 76.50 283 GLU A CA 1
ATOM 2220 C C . GLU A 1 283 ? -14.307 -11.498 21.912 1.00 76.50 283 GLU A C 1
ATOM 2222 O O . GLU A 1 283 ? -14.689 -12.327 22.720 1.00 76.50 283 GLU A O 1
ATOM 2227 N N . THR A 1 284 ? -14.921 -11.345 20.732 1.00 69.81 284 THR A N 1
ATOM 2228 C CA . THR A 1 284 ? -16.126 -12.122 20.373 1.00 69.81 284 THR A CA 1
ATOM 2229 C C . THR A 1 284 ? -15.842 -13.495 19.739 1.00 69.81 284 THR A C 1
ATOM 2231 O O . THR A 1 284 ? -16.781 -14.215 19.408 1.00 69.81 284 THR A O 1
ATOM 2234 N N . GLU A 1 285 ? -14.583 -13.854 19.460 1.00 66.62 285 GLU A N 1
ATOM 2235 C CA . GLU A 1 285 ? -14.167 -15.204 19.008 1.00 66.62 285 GLU A CA 1
ATOM 2236 C C . GLU A 1 285 ? -13.659 -16.086 20.163 1.00 66.62 285 GLU A C 1
ATOM 2238 O O . GLU A 1 285 ? -13.438 -17.277 19.958 1.00 66.62 285 GLU A O 1
ATOM 2243 N N . ARG A 1 286 ? -13.428 -15.510 21.353 1.00 58.97 286 ARG A N 1
ATOM 2244 C CA . ARG A 1 286 ? -13.116 -16.272 22.574 1.00 58.97 286 ARG A CA 1
ATOM 2245 C C . ARG A 1 286 ? -14.361 -16.835 23.270 1.00 58.97 286 ARG A C 1
ATOM 2247 O O .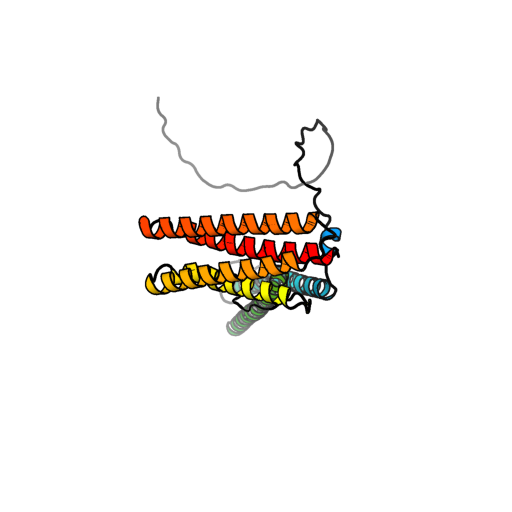 ARG A 1 286 ? -14.197 -17.698 24.127 1.00 58.97 286 ARG A O 1
ATOM 2254 N N . GLU A 1 287 ? -15.544 -16.351 22.894 1.00 48.34 287 GLU A N 1
ATOM 2255 C CA . GLU A 1 287 ? -16.868 -16.856 23.290 1.00 48.34 287 GLU A CA 1
ATOM 2256 C C . GLU A 1 287 ? -17.297 -18.045 22.419 1.00 48.34 287 GLU A C 1
ATOM 2258 O O . GLU A 1 287 ? -17.862 -19.009 22.982 1.00 48.34 287 GLU A O 1
#